Protein AF-A0A200QFP5-F1 (afdb_monomer)

Radius of gyration: 20.1 Å; Cα contacts (8 Å, |Δi|>4): 260; chains: 1; bounding box: 42×37×56 Å

InterPro domains:
  IPR001810 F-box domain [PF00646] (2-41)
  IPR001810 F-box domain [PS50181] (1-43)
  IPR001810 F-box domain [SM00256] (4-44)
  IPR013187 F-box associated beta-propeller, type 3 [PF08268] (54-184)
  IPR017451 F-box associated beta-propeller domain [TIGR01640] (58-158)
  IPR036047 F-box-like domain superfamily [SSF81383] (1-56)
  IPR050796 SCF complex F-box component [PTHR31672] (2-48)

Sequence (210 aa):
MSTLPEDLIREILLRSPVKFLARSKCVSKAWLTLISDRNFVKLHIKQSIGVVTDTCLNVIVSFNIGNEQFREIPLPAARESTRSSLVALKGYLSMVAHVRMHHEIWVMMKYGVKDSWIKLLKFNDPVLGRTLINTLRVITVLKNGEILVEMNSIQFFLYSHKYKTLRRFDIRGIGRSILRSKYVESLVSPKQIENRVVEEEERTEEARGI

Structure (mmCIF, N/CA/C/O backbone):
data_AF-A0A200QFP5-F1
#
_entry.id   AF-A0A200QFP5-F1
#
loop_
_atom_site.group_PDB
_atom_site.id
_atom_site.type_symbol
_atom_site.label_atom_id
_atom_site.label_alt_id
_atom_site.label_comp_id
_atom_site.label_asym_id
_atom_site.label_entity_id
_atom_site.label_seq_id
_atom_si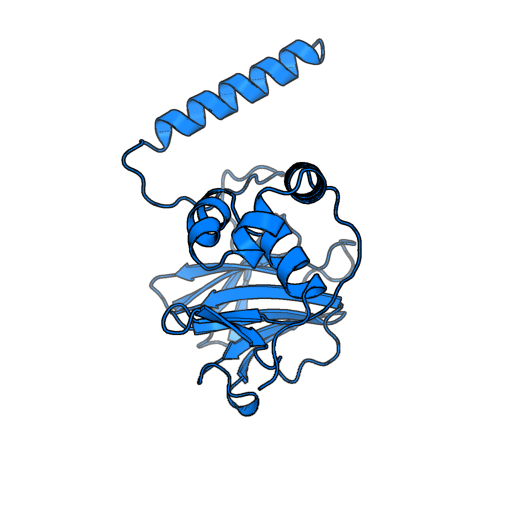te.pdbx_PDB_ins_code
_atom_site.Cartn_x
_atom_site.Cartn_y
_atom_site.Cartn_z
_atom_site.occupancy
_atom_site.B_iso_or_equiv
_atom_site.auth_seq_id
_atom_site.auth_comp_id
_atom_site.auth_asym_id
_atom_site.auth_atom_id
_atom_site.pdbx_PDB_model_num
ATOM 1 N N . MET A 1 1 ? -0.882 1.614 28.134 1.00 40.81 1 MET A N 1
ATOM 2 C CA . MET A 1 1 ? -1.317 1.181 26.789 1.00 40.81 1 MET A CA 1
ATOM 3 C C . MET A 1 1 ? -1.478 2.428 25.941 1.00 40.81 1 MET A C 1
ATOM 5 O O . MET A 1 1 ? -2.148 3.342 26.398 1.00 40.81 1 MET A O 1
ATOM 9 N N . SER A 1 2 ? -0.830 2.521 24.783 1.00 48.78 2 SER A N 1
ATOM 10 C CA . SER A 1 2 ? -0.975 3.671 23.886 1.00 48.78 2 SER A CA 1
ATOM 11 C C . SER A 1 2 ? -2.267 3.534 23.080 1.00 48.78 2 SER A C 1
ATOM 13 O O . SER A 1 2 ? -2.343 2.761 22.128 1.00 48.78 2 SER A O 1
ATOM 15 N N . THR A 1 3 ? -3.311 4.249 23.491 1.00 70.06 3 THR A N 1
ATOM 16 C CA . THR A 1 3 ? -4.524 4.432 22.687 1.00 70.06 3 THR A CA 1
ATOM 17 C C . THR A 1 3 ? -4.221 5.410 21.557 1.00 70.06 3 THR A C 1
ATOM 19 O O . THR A 1 3 ? -3.632 6.462 21.802 1.00 70.06 3 THR A O 1
ATOM 22 N N . LEU A 1 4 ? -4.596 5.061 20.324 1.00 73.75 4 LEU A N 1
ATOM 23 C CA . LEU A 1 4 ? -4.445 5.957 19.177 1.00 73.75 4 LEU A CA 1
ATOM 24 C C . LEU A 1 4 ? -5.203 7.278 19.449 1.00 73.75 4 LEU A C 1
ATOM 26 O O . LEU A 1 4 ? -6.354 7.200 19.887 1.00 73.75 4 LEU A O 1
ATOM 30 N N . PRO A 1 5 ? -4.603 8.460 19.205 1.00 82.06 5 PRO A N 1
ATOM 31 C CA . PRO A 1 5 ? -5.286 9.745 19.347 1.00 82.06 5 PRO A CA 1
ATOM 32 C C . PRO A 1 5 ? -6.610 9.796 18.576 1.00 82.06 5 PRO A C 1
ATOM 34 O O . PRO A 1 5 ? -6.708 9.283 17.458 1.00 82.06 5 PRO A O 1
ATOM 37 N N . GLU A 1 6 ? -7.620 10.442 19.157 1.00 80.94 6 GLU A N 1
ATOM 38 C CA . GLU A 1 6 ? -8.975 10.512 18.593 1.00 80.94 6 GLU A CA 1
ATOM 39 C C . GLU A 1 6 ? -9.004 11.163 17.199 1.00 80.94 6 GLU A C 1
ATOM 41 O O . GLU A 1 6 ? -9.731 10.706 16.315 1.00 80.94 6 GLU A O 1
ATOM 46 N N . ASP A 1 7 ? -8.133 12.145 16.957 1.00 80.69 7 ASP A N 1
ATOM 47 C CA . ASP A 1 7 ? -7.994 12.807 15.656 1.00 80.69 7 ASP A CA 1
ATOM 48 C C . ASP A 1 7 ? -7.562 11.841 14.543 1.00 80.69 7 ASP A C 1
ATOM 50 O O . ASP A 1 7 ? -8.087 11.893 13.429 1.00 80.69 7 ASP A O 1
ATOM 54 N N . LEU A 1 8 ? -6.666 10.895 14.853 1.00 81.00 8 LEU A N 1
ATOM 55 C CA . LEU A 1 8 ? -6.231 9.876 13.894 1.00 81.00 8 LEU A CA 1
ATOM 56 C C . LEU A 1 8 ? -7.335 8.854 13.637 1.00 81.00 8 LEU A C 1
ATOM 58 O O . LEU A 1 8 ? -7.545 8.448 12.495 1.00 81.00 8 LEU A O 1
ATOM 62 N N . ILE A 1 9 ? -8.078 8.460 14.676 1.00 82.94 9 ILE A N 1
ATOM 63 C CA . ILE A 1 9 ? -9.254 7.591 14.524 1.00 82.94 9 ILE A CA 1
ATOM 64 C C . ILE A 1 9 ? -10.262 8.254 13.584 1.00 82.94 9 ILE A C 1
ATOM 66 O O . ILE A 1 9 ? -10.746 7.622 12.643 1.00 82.94 9 ILE A O 1
ATOM 70 N N . ARG A 1 10 ? -10.539 9.544 13.793 1.00 86.31 10 ARG A N 1
ATOM 71 C CA . ARG A 1 10 ? -11.427 10.329 12.938 1.00 86.31 10 ARG A CA 1
ATOM 72 C C . ARG A 1 10 ? -10.940 10.359 11.494 1.00 86.31 10 ARG A C 1
ATOM 74 O O . ARG A 1 10 ? -11.737 10.086 10.601 1.00 86.31 10 ARG A O 1
ATOM 81 N N . GLU A 1 11 ? -9.664 10.643 11.250 1.00 82.12 11 GLU A N 1
ATOM 82 C CA . GLU A 1 11 ? -9.099 10.690 9.897 1.00 82.12 11 GLU A CA 1
ATOM 83 C C . GLU A 1 11 ? -9.177 9.330 9.179 1.00 82.12 11 GLU A C 1
ATOM 85 O O . GLU A 1 11 ? -9.558 9.262 8.007 1.00 82.12 11 GLU A O 1
ATOM 90 N N . ILE A 1 12 ? -8.888 8.230 9.883 1.00 82.56 12 ILE A N 1
ATOM 91 C CA . ILE A 1 12 ? -8.995 6.866 9.341 1.00 82.56 12 ILE A CA 1
ATOM 92 C C . ILE A 1 12 ? -10.436 6.553 8.951 1.00 82.56 12 ILE A C 1
ATOM 94 O O . ILE A 1 12 ? -10.692 6.040 7.858 1.00 82.56 12 ILE A O 1
ATOM 98 N N . LEU A 1 13 ? -11.386 6.852 9.837 1.00 84.19 13 LEU A N 1
ATOM 99 C CA . LEU A 1 13 ? -12.799 6.609 9.579 1.00 84.19 13 LEU A CA 1
ATOM 100 C C . LEU A 1 13 ? -13.292 7.483 8.416 1.00 84.19 13 LEU A C 1
ATOM 102 O O . LEU A 1 13 ? -13.994 6.978 7.543 1.00 84.19 13 LEU A O 1
ATOM 106 N N . LEU A 1 14 ? -12.868 8.746 8.324 1.00 83.19 14 LEU A N 1
ATOM 107 C CA . LEU A 1 14 ? -13.212 9.621 7.197 1.00 83.19 14 LEU A CA 1
ATOM 108 C C . LEU A 1 14 ? -12.740 9.049 5.844 1.00 83.19 14 LEU A C 1
ATOM 110 O O . LEU A 1 14 ? -13.458 9.145 4.852 1.00 83.19 14 LEU A O 1
ATOM 114 N N . ARG A 1 15 ? -11.591 8.362 5.812 1.00 75.25 15 ARG A N 1
ATOM 115 C CA . ARG A 1 15 ? -11.049 7.706 4.604 1.00 75.25 15 ARG A CA 1
ATOM 116 C C . ARG A 1 15 ? -11.590 6.295 4.355 1.00 75.25 15 ARG A C 1
ATOM 118 O O . ARG A 1 15 ? -11.276 5.684 3.331 1.00 75.25 15 ARG A O 1
ATOM 125 N N . SER A 1 16 ? -12.374 5.747 5.280 1.00 80.00 16 SER A N 1
ATOM 126 C CA . SER A 1 16 ? -12.856 4.370 5.199 1.00 80.00 16 SER A CA 1
ATOM 127 C C . SER A 1 16 ? -14.091 4.239 4.293 1.00 80.00 16 SER A C 1
ATOM 129 O O . SER A 1 16 ? -14.935 5.139 4.252 1.00 80.00 16 SER A O 1
ATOM 131 N N . PRO A 1 17 ? -14.270 3.104 3.585 1.00 78.81 17 PRO A N 1
ATOM 132 C CA . PRO A 1 17 ? -15.476 2.856 2.798 1.00 78.81 17 PRO A CA 1
ATOM 133 C C . PRO A 1 17 ? -16.748 2.868 3.656 1.00 78.81 17 PRO A C 1
ATOM 135 O O . PRO A 1 17 ? -16.750 2.357 4.776 1.00 78.81 17 PRO A O 1
ATOM 138 N N . VAL A 1 18 ? -17.871 3.333 3.096 1.00 78.62 18 VAL A N 1
ATOM 139 C CA . VAL A 1 18 ? -19.168 3.416 3.806 1.00 78.62 18 VAL A CA 1
ATOM 140 C C . VAL A 1 18 ? -19.588 2.071 4.413 1.00 78.62 18 VAL A C 1
ATOM 142 O O . VAL A 1 18 ? -20.069 2.022 5.542 1.00 78.62 18 VAL A O 1
ATOM 145 N N . LYS A 1 19 ? -19.349 0.955 3.705 1.00 76.44 19 LYS A N 1
ATOM 146 C CA . LYS A 1 19 ? -19.644 -0.399 4.211 1.00 76.44 19 LYS A CA 1
ATOM 147 C C . LYS A 1 19 ? -18.839 -0.750 5.464 1.00 76.44 19 LYS A C 1
ATOM 149 O O . LYS A 1 19 ? -19.360 -1.429 6.344 1.00 76.44 19 LYS A O 1
ATOM 154 N N . PHE A 1 20 ? -17.581 -0.310 5.530 1.00 81.44 20 PHE A N 1
ATOM 155 C CA . PHE A 1 20 ? -16.752 -0.494 6.717 1.00 81.44 20 PHE A CA 1
ATOM 156 C C . PHE A 1 20 ? -17.319 0.336 7.866 1.00 81.44 20 PHE A C 1
ATOM 158 O O . PHE A 1 20 ? -17.644 -0.228 8.902 1.00 81.44 20 PHE A O 1
ATOM 165 N N . LEU A 1 21 ? -17.580 1.626 7.635 1.00 85.62 21 LEU A N 1
ATOM 166 C CA . LEU A 1 21 ? -18.150 2.528 8.640 1.00 85.62 21 LEU A CA 1
ATOM 167 C C . LEU A 1 21 ? -19.474 2.038 9.224 1.00 85.62 21 LEU A C 1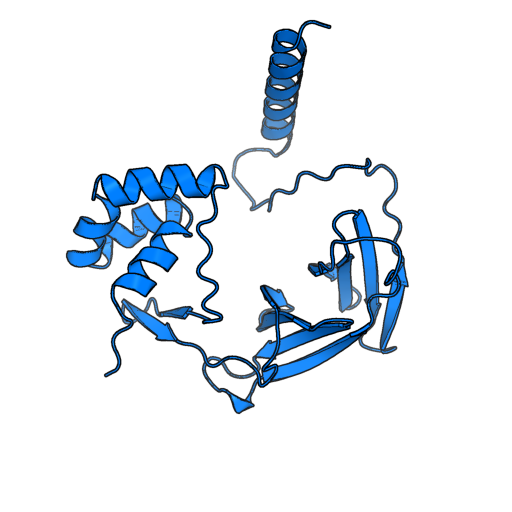
ATOM 169 O O . LEU A 1 21 ? -19.669 2.103 10.434 1.00 85.62 21 LEU A O 1
ATOM 173 N N . ALA A 1 22 ? -20.369 1.512 8.385 1.00 84.88 22 ALA A N 1
ATOM 174 C CA . ALA A 1 22 ? -21.641 0.959 8.835 1.00 84.88 22 ALA A CA 1
ATOM 175 C C . ALA A 1 22 ? -21.449 -0.197 9.830 1.00 84.88 22 ALA A C 1
ATOM 177 O O . ALA A 1 22 ? -22.143 -0.248 10.841 1.00 84.88 22 ALA A O 1
ATOM 178 N N . ARG A 1 23 ? -20.477 -1.083 9.578 1.00 85.00 23 ARG A N 1
ATOM 179 C CA . ARG A 1 23 ? -20.109 -2.164 10.507 1.00 85.00 23 ARG A CA 1
ATOM 180 C C . ARG A 1 23 ? -19.395 -1.615 11.738 1.00 85.00 23 ARG A C 1
ATOM 182 O O . ARG A 1 23 ? -19.667 -2.043 12.846 1.00 85.00 23 ARG A O 1
ATOM 189 N N . SER A 1 24 ? -18.533 -0.621 11.571 1.00 82.88 24 SER A N 1
ATOM 190 C CA . SER A 1 24 ? -17.766 -0.024 12.663 1.00 82.88 24 SER A CA 1
ATOM 191 C C . SER A 1 24 ? -18.620 0.691 13.716 1.00 82.88 24 SER A C 1
ATOM 193 O O . SER A 1 24 ? -18.178 0.857 14.850 1.00 82.88 24 SER A O 1
ATOM 195 N N . LYS A 1 25 ? -19.862 1.070 13.388 1.00 85.81 25 LYS A N 1
ATOM 196 C CA . LYS A 1 25 ? -20.818 1.633 14.355 1.00 85.81 25 LYS A CA 1
ATOM 197 C C . LYS A 1 25 ? -21.116 0.707 15.538 1.00 85.81 25 LYS A C 1
ATOM 199 O O . LYS A 1 25 ? -21.472 1.210 16.596 1.00 85.81 25 LYS A O 1
ATOM 204 N N . CYS A 1 26 ? -20.982 -0.612 15.385 1.00 83.94 26 CYS A N 1
ATOM 205 C CA . CYS A 1 26 ? -21.231 -1.555 16.478 1.00 83.94 26 CYS A CA 1
ATOM 206 C C . CYS A 1 26 ? -19.995 -1.848 17.342 1.00 83.94 26 CYS A C 1
ATOM 208 O O . CYS A 1 26 ? -20.125 -2.569 18.322 1.00 83.94 26 CYS A O 1
ATOM 210 N N . VAL A 1 27 ? -18.821 -1.301 16.997 1.00 82.56 27 VAL A N 1
ATOM 211 C CA . VAL A 1 27 ? -17.553 -1.579 17.698 1.00 82.56 27 VAL A CA 1
ATOM 212 C C . VAL A 1 27 ? -17.497 -0.865 19.051 1.00 82.56 27 VAL A C 1
ATOM 214 O O . VAL A 1 27 ? -17.059 -1.425 20.043 1.00 82.56 27 VAL A O 1
ATOM 217 N N . SER A 1 28 ? -17.957 0.386 19.139 1.00 83.94 28 SER A N 1
ATOM 218 C CA . SER A 1 28 ? -18.052 1.083 20.427 1.00 83.94 28 SER A CA 1
ATOM 219 C C . SER A 1 28 ? -19.054 2.231 20.390 1.00 83.94 28 SER A C 1
ATOM 221 O O . SER A 1 28 ? -19.354 2.786 19.330 1.00 83.94 28 SER A O 1
ATOM 223 N N . LYS A 1 29 ? -19.518 2.658 21.572 1.00 85.88 29 LYS A N 1
ATOM 224 C CA . LYS A 1 29 ? -20.380 3.845 21.706 1.00 85.88 29 LYS A CA 1
ATOM 225 C C . LYS A 1 29 ? -19.707 5.111 21.169 1.00 85.88 29 LYS A C 1
ATOM 227 O O . LYS A 1 29 ? -20.368 5.912 20.521 1.00 85.88 29 LYS A O 1
ATOM 232 N N . ALA A 1 30 ? -18.399 5.268 21.385 1.00 88.19 30 ALA A N 1
ATOM 233 C CA . ALA A 1 30 ? -17.650 6.426 20.898 1.00 88.19 30 ALA A CA 1
ATOM 234 C C . ALA A 1 30 ? -17.646 6.492 19.361 1.00 88.19 30 ALA A C 1
ATOM 236 O O . ALA A 1 30 ? -17.894 7.544 18.777 1.00 88.19 30 ALA A O 1
ATOM 237 N N . TRP A 1 31 ? -17.449 5.350 18.695 1.00 87.75 31 TRP A N 1
ATOM 238 C CA . TRP A 1 31 ? -17.470 5.274 17.234 1.00 87.75 31 TRP A CA 1
ATOM 239 C C . TRP A 1 31 ? -18.872 5.462 16.667 1.00 87.75 31 TRP A C 1
ATOM 241 O O . TRP A 1 31 ? -19.029 6.132 15.650 1.00 87.75 31 TRP A O 1
ATOM 251 N N . LEU A 1 32 ? -19.899 4.915 17.323 1.00 90.12 32 LEU A N 1
ATOM 252 C CA . LEU A 1 32 ? -21.286 5.162 16.940 1.00 90.12 32 LEU A CA 1
ATOM 253 C C . LEU A 1 32 ? -21.596 6.665 16.941 1.00 90.12 32 LEU A C 1
ATOM 255 O O . LEU A 1 32 ? -22.163 7.160 15.963 1.00 90.12 32 LEU A O 1
ATOM 259 N N . THR A 1 33 ? -21.190 7.378 17.996 1.00 92.38 33 THR A N 1
ATOM 260 C CA . THR A 1 33 ? -21.353 8.832 18.117 1.00 92.38 33 THR A CA 1
ATOM 261 C C . THR A 1 33 ? -20.571 9.569 17.032 1.00 92.38 33 THR A C 1
ATOM 263 O O . THR A 1 33 ? -21.158 10.365 16.304 1.00 92.38 33 THR A O 1
ATOM 266 N N . LEU A 1 34 ? -19.280 9.264 16.857 1.00 90.06 34 LEU A N 1
ATOM 267 C CA . LEU A 1 34 ? -18.417 9.923 15.874 1.00 90.06 34 LEU A CA 1
ATOM 268 C C . LEU A 1 34 ? -18.900 9.718 14.431 1.00 90.06 34 LEU A C 1
ATOM 270 O O . LEU A 1 34 ? -18.989 10.675 13.672 1.00 90.06 34 LEU A O 1
ATOM 274 N N . ILE A 1 35 ? -19.242 8.487 14.041 1.00 90.44 35 ILE A N 1
ATOM 275 C CA . ILE A 1 35 ? -19.667 8.163 12.666 1.00 90.44 35 ILE A CA 1
ATOM 276 C C . ILE A 1 35 ? -21.064 8.732 12.370 1.00 90.44 35 ILE A C 1
ATOM 278 O O . ILE A 1 35 ? -21.404 8.982 11.214 1.00 90.44 35 ILE A O 1
ATOM 282 N N . SER A 1 36 ? -21.894 8.915 13.398 1.00 89.12 36 SER A N 1
ATOM 283 C CA . SER A 1 36 ? -23.242 9.477 13.249 1.00 89.12 36 SER A CA 1
ATOM 284 C C . SER A 1 36 ? -23.276 11.006 13.372 1.00 89.12 36 SER A C 1
ATOM 286 O O . SER A 1 36 ? -24.319 11.604 13.112 1.00 89.12 36 SER A O 1
ATOM 288 N N . ASP A 1 37 ? -22.157 11.646 13.727 1.00 92.69 37 ASP A N 1
ATOM 289 C CA . ASP A 1 37 ? -22.035 13.101 13.786 1.00 92.69 37 ASP A CA 1
ATOM 290 C C . ASP A 1 37 ? -22.226 13.747 12.401 1.00 92.69 37 ASP A C 1
ATOM 292 O O . ASP A 1 37 ? -21.699 13.291 11.381 1.00 92.69 37 ASP A O 1
ATOM 296 N N . ARG A 1 38 ? -22.961 14.865 12.354 1.00 88.81 38 ARG A N 1
ATOM 297 C CA . ARG A 1 38 ? -23.263 15.554 11.089 1.00 88.81 38 ARG A CA 1
ATOM 298 C C . ARG A 1 38 ? -22.012 16.113 10.416 1.00 88.81 38 ARG A C 1
ATOM 300 O O . ARG A 1 38 ? -21.942 16.106 9.185 1.00 88.81 38 ARG A O 1
ATOM 307 N N . ASN A 1 39 ? -21.031 16.596 11.183 1.00 87.12 39 ASN A N 1
ATOM 308 C CA . ASN A 1 39 ? -19.793 17.113 10.602 1.00 87.12 39 ASN A CA 1
ATOM 309 C C . ASN A 1 39 ? -18.959 15.974 10.023 1.00 87.12 39 ASN A C 1
ATOM 311 O O . ASN A 1 39 ? -18.416 16.128 8.931 1.00 87.12 39 ASN A O 1
ATOM 315 N N . PHE A 1 40 ? -18.896 14.829 10.706 1.00 88.94 40 PHE A N 1
ATOM 316 C CA . PHE A 1 40 ? -18.259 13.627 10.178 1.00 88.94 40 PHE A CA 1
ATOM 317 C C . PHE A 1 40 ? -18.881 13.198 8.843 1.00 88.94 40 PHE A C 1
ATOM 319 O O . PHE A 1 40 ? -18.160 13.064 7.857 1.00 88.94 40 PHE A O 1
ATOM 326 N N . VAL A 1 41 ? -20.211 13.070 8.766 1.00 85.25 41 VAL A N 1
ATOM 327 C CA . VAL A 1 41 ? -20.913 12.699 7.521 1.00 85.25 41 VAL A CA 1
ATOM 328 C C . VAL A 1 41 ? -20.629 13.703 6.399 1.00 85.25 41 VAL A C 1
ATOM 330 O O . VAL A 1 41 ? -20.307 13.309 5.279 1.00 85.25 41 VAL A O 1
ATOM 333 N N . LYS A 1 42 ? -20.677 15.009 6.693 1.00 80.06 42 LYS A N 1
ATOM 334 C CA . LYS A 1 42 ? -20.372 16.070 5.720 1.00 80.06 42 LYS A CA 1
ATOM 335 C C . LYS A 1 42 ? -18.928 15.999 5.215 1.00 80.06 42 LYS A C 1
ATOM 337 O O . LYS A 1 42 ? -18.691 16.200 4.026 1.00 80.06 42 LYS A O 1
ATOM 342 N N . LEU A 1 43 ? -17.965 15.740 6.099 1.00 81.19 43 LEU A N 1
ATOM 343 C CA . LEU A 1 43 ? -16.553 15.593 5.738 1.00 81.19 43 LEU A CA 1
ATOM 344 C C . LEU A 1 43 ? -16.309 14.320 4.920 1.00 81.19 43 LEU A C 1
ATOM 346 O O . LEU A 1 43 ? -15.592 14.384 3.928 1.00 81.19 43 LEU A O 1
ATOM 350 N N . HIS A 1 44 ? -16.949 13.205 5.278 1.00 82.75 44 HIS A N 1
ATOM 351 C CA . HIS A 1 44 ? -16.855 11.938 4.547 1.00 82.75 44 HIS A CA 1
ATOM 352 C C . HIS A 1 44 ? -17.354 12.081 3.102 1.00 82.75 44 HIS A C 1
ATOM 354 O O . HIS A 1 44 ? -16.662 11.680 2.169 1.00 82.75 44 HIS A O 1
ATOM 360 N N . ILE A 1 45 ? -18.488 12.767 2.902 1.00 75.44 45 ILE A N 1
ATOM 361 C CA . ILE A 1 45 ? -19.018 13.093 1.566 1.00 75.44 45 ILE A CA 1
ATOM 362 C C . ILE A 1 45 ? -18.061 14.012 0.791 1.00 75.44 45 ILE A C 1
ATOM 364 O O . ILE A 1 45 ? -17.807 13.799 -0.388 1.00 75.44 45 ILE A O 1
ATOM 368 N N . LYS A 1 46 ? -17.484 15.038 1.426 1.00 71.88 46 LYS A N 1
ATOM 369 C CA . LYS A 1 46 ? -16.501 15.907 0.751 1.00 71.88 46 LYS A CA 1
ATOM 370 C C . LYS A 1 46 ? -15.240 15.148 0.334 1.00 71.88 46 LYS A C 1
ATOM 372 O O . LYS A 1 46 ? -14.684 15.418 -0.730 1.00 71.88 46 LYS A O 1
ATOM 377 N N . GLN A 1 47 ? -14.797 14.204 1.161 1.00 68.56 47 GLN A N 1
ATOM 378 C CA . GLN A 1 47 ? -13.604 13.410 0.899 1.00 68.56 47 GLN A CA 1
ATOM 379 C C . GLN A 1 47 ? -13.844 12.352 -0.186 1.00 68.56 47 GLN A C 1
ATOM 381 O O . GLN A 1 47 ? -12.938 12.090 -0.975 1.00 68.56 47 GLN A O 1
ATOM 386 N N . SER A 1 48 ? -15.064 11.811 -0.304 1.00 58.47 48 SER A N 1
ATOM 387 C CA . SER A 1 48 ? -15.440 10.942 -1.428 1.00 58.47 48 SER A CA 1
ATOM 388 C C . SER A 1 48 ? -15.517 11.689 -2.767 1.00 58.47 48 SER A C 1
ATOM 390 O O . SER A 1 48 ? -15.300 11.074 -3.807 1.00 58.47 48 SER A O 1
ATOM 392 N N . ILE A 1 49 ? -15.734 13.010 -2.739 1.00 57.81 49 ILE A N 1
ATOM 393 C CA . ILE A 1 49 ? -15.720 13.909 -3.911 1.00 57.81 49 ILE A CA 1
ATOM 394 C C . ILE A 1 49 ? -1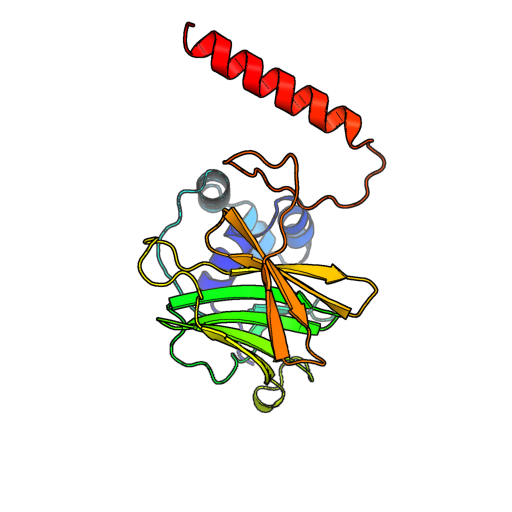4.286 14.387 -4.259 1.00 57.81 49 ILE A C 1
ATOM 396 O O . ILE A 1 49 ? -14.071 15.065 -5.259 1.00 57.81 49 ILE A O 1
ATOM 400 N N . GLY A 1 50 ? -13.266 13.993 -3.484 1.00 53.38 50 GLY A N 1
ATOM 401 C CA . GLY A 1 50 ? -11.854 14.231 -3.817 1.00 53.38 50 GLY A CA 1
ATOM 402 C C . GLY A 1 50 ? -11.262 15.549 -3.305 1.00 53.38 50 GLY A C 1
ATOM 403 O O . GLY A 1 50 ? -10.146 15.897 -3.689 1.00 53.38 50 GLY A O 1
ATOM 404 N N . VAL A 1 51 ? -11.944 16.271 -2.408 1.00 46.94 51 VAL A N 1
ATOM 405 C CA . VAL A 1 51 ? -11.352 17.441 -1.735 1.00 46.94 51 VAL A CA 1
ATOM 406 C C . VAL A 1 51 ? -10.468 16.950 -0.585 1.00 46.94 51 VAL A C 1
ATOM 408 O O . VAL A 1 51 ? -10.941 16.675 0.518 1.00 46.94 51 VAL A O 1
ATOM 411 N N . VAL A 1 52 ? -9.176 16.778 -0.860 1.00 51.00 52 VAL A N 1
ATOM 412 C CA . VAL A 1 52 ? -8.169 16.354 0.123 1.00 51.00 52 VAL A CA 1
ATOM 413 C C . VAL A 1 52 ? -7.698 17.572 0.921 1.00 51.00 52 VAL A C 1
ATOM 415 O O . VAL A 1 52 ? -7.113 18.488 0.352 1.00 51.00 52 VAL A O 1
ATOM 418 N N . THR A 1 53 ? -7.928 17.590 2.236 1.00 42.06 53 THR A N 1
ATOM 419 C CA . THR A 1 53 ? -7.214 18.498 3.147 1.00 42.06 53 THR A CA 1
ATOM 420 C C . THR A 1 53 ? -5.853 17.896 3.478 1.00 42.06 53 THR A C 1
ATOM 422 O O . THR A 1 53 ? -5.761 16.743 3.905 1.00 42.06 53 THR A O 1
ATOM 425 N N . ASP A 1 54 ? -4.808 18.672 3.216 1.00 46.50 54 ASP A N 1
ATOM 426 C CA . ASP A 1 54 ? -3.408 18.267 3.252 1.00 46.50 54 ASP A CA 1
ATOM 427 C C . ASP A 1 54 ? -2.879 18.236 4.696 1.00 46.50 54 ASP A C 1
ATOM 429 O O . ASP A 1 54 ? -2.425 19.236 5.242 1.00 46.50 54 ASP A O 1
ATOM 433 N N . THR A 1 55 ? -2.965 17.073 5.335 1.00 43.84 55 THR A N 1
ATOM 434 C CA . THR A 1 55 ? -2.137 16.724 6.497 1.00 43.84 55 THR A CA 1
ATOM 435 C C . THR A 1 55 ? -1.572 15.330 6.260 1.00 43.84 55 THR A C 1
ATOM 437 O O . THR A 1 55 ? -2.175 14.313 6.597 1.00 43.84 55 THR A O 1
ATOM 440 N N . CYS A 1 56 ? -0.419 15.272 5.593 1.00 52.22 56 CYS A N 1
ATOM 441 C CA . CYS A 1 56 ? 0.292 14.034 5.286 1.00 52.22 56 CYS A CA 1
ATOM 442 C C . CYS A 1 56 ? 1.030 13.492 6.524 1.00 52.22 56 CYS A C 1
ATOM 444 O O . CYS A 1 56 ? 2.253 13.586 6.621 1.00 52.22 56 CYS A O 1
ATOM 446 N N . LEU A 1 57 ? 0.309 12.899 7.479 1.00 56.84 57 LEU A N 1
ATOM 447 C CA . LEU A 1 57 ? 0.942 12.032 8.472 1.00 56.84 57 LEU A CA 1
ATOM 448 C C . LEU A 1 57 ? 1.279 10.690 7.804 1.00 56.84 57 LEU A C 1
ATOM 450 O O . LEU A 1 57 ? 0.392 9.932 7.414 1.00 56.84 57 LEU A O 1
ATOM 454 N N . ASN A 1 58 ? 2.572 10.391 7.658 1.00 74.06 58 ASN A N 1
ATOM 455 C CA . ASN A 1 58 ? 3.045 9.088 7.186 1.00 74.06 58 ASN A CA 1
ATOM 456 C C . ASN A 1 58 ? 2.947 8.069 8.331 1.00 74.06 58 ASN A C 1
ATOM 458 O O . ASN A 1 58 ? 3.952 7.709 8.928 1.00 74.06 58 ASN A O 1
ATOM 462 N N . VAL A 1 59 ? 1.739 7.622 8.662 1.00 80.88 59 VAL A N 1
ATOM 463 C CA . VAL A 1 59 ? 1.502 6.594 9.685 1.00 80.88 59 VAL A CA 1
ATOM 464 C C . VAL A 1 59 ? 0.800 5.405 9.037 1.00 80.88 59 VAL A C 1
ATOM 466 O O . VAL A 1 59 ? -0.133 5.575 8.252 1.00 80.88 59 VAL A O 1
ATOM 469 N N . ILE A 1 60 ? 1.236 4.184 9.360 1.00 85.50 60 ILE A N 1
ATOM 470 C CA . ILE A 1 60 ? 0.476 2.972 9.037 1.00 85.50 60 ILE A CA 1
ATOM 471 C C . ILE A 1 60 ? -0.330 2.611 10.273 1.00 85.50 60 ILE A C 1
ATOM 473 O O . ILE A 1 60 ? 0.234 2.373 11.337 1.00 85.50 60 ILE A O 1
ATOM 477 N N . VAL A 1 61 ? -1.648 2.524 10.133 1.00 87.38 61 VAL A N 1
ATOM 478 C CA . VAL A 1 61 ? -2.525 2.100 11.224 1.00 87.38 61 VAL A CA 1
ATOM 479 C C . VAL A 1 61 ? -3.190 0.783 10.861 1.00 87.38 61 VAL A C 1
ATOM 481 O O . VAL A 1 61 ? -3.671 0.589 9.746 1.00 87.38 61 VAL A O 1
ATOM 484 N N . SER A 1 62 ? -3.206 -0.131 11.823 1.00 87.69 62 SER A N 1
ATOM 485 C CA . SER A 1 62 ? -3.934 -1.392 11.761 1.00 87.69 62 SER A CA 1
ATOM 486 C C . SER A 1 62 ? -5.062 -1.400 12.776 1.00 87.69 62 SER A C 1
ATOM 488 O O . SER A 1 62 ? -4.942 -0.813 13.848 1.00 87.69 62 SER A O 1
ATOM 490 N N . PHE A 1 63 ? -6.152 -2.082 12.441 1.00 83.88 63 PHE A N 1
ATOM 491 C CA . PHE A 1 63 ? -7.248 -2.354 13.359 1.00 83.88 63 PHE A CA 1
ATOM 492 C C . PHE A 1 63 ? -7.261 -3.848 13.669 1.00 83.88 63 PHE A C 1
ATOM 494 O O . PHE A 1 63 ? -7.402 -4.673 12.763 1.00 83.88 63 PHE A O 1
ATOM 501 N N . ASN A 1 64 ? -7.079 -4.203 14.938 1.00 81.44 64 ASN A N 1
ATOM 502 C CA . ASN A 1 64 ? -7.181 -5.581 15.387 1.00 81.44 64 ASN A CA 1
ATOM 503 C C . ASN A 1 64 ? -8.648 -5.895 15.692 1.00 81.44 64 ASN A C 1
ATOM 505 O O . ASN A 1 64 ? -9.241 -5.293 16.578 1.00 81.44 64 ASN A O 1
ATOM 509 N N . ILE A 1 65 ? -9.216 -6.850 14.955 1.00 80.44 65 ILE A N 1
ATOM 510 C CA . ILE A 1 65 ? -10.625 -7.238 15.094 1.00 80.44 65 ILE A CA 1
ATOM 511 C C . ILE A 1 65 ? -10.875 -8.008 16.399 1.00 80.44 65 ILE A C 1
ATOM 513 O O . ILE A 1 65 ? -11.919 -7.834 17.009 1.00 80.44 65 ILE A O 1
ATOM 517 N N . GLY A 1 66 ? -9.932 -8.844 16.846 1.00 81.50 66 GLY A N 1
ATOM 518 C CA . GLY A 1 66 ? -10.130 -9.721 18.005 1.00 81.50 66 GLY A CA 1
ATOM 519 C C . GLY A 1 66 ? -10.168 -8.987 19.344 1.00 81.50 66 GLY A C 1
ATOM 520 O O . GLY A 1 66 ? -10.750 -9.491 20.297 1.00 81.50 66 GLY A O 1
ATOM 521 N N . ASN A 1 67 ? -9.548 -7.809 19.425 1.00 83.69 67 ASN A N 1
ATOM 522 C CA . ASN A 1 67 ? -9.569 -6.982 20.629 1.00 83.69 67 ASN A CA 1
ATOM 523 C C . ASN A 1 67 ? -10.013 -5.533 20.377 1.00 83.69 67 ASN A C 1
ATOM 525 O O . ASN A 1 67 ? -9.858 -4.698 21.263 1.00 83.69 67 ASN A O 1
ATOM 529 N N . GLU A 1 68 ? -10.516 -5.245 19.175 1.00 79.69 68 GLU A N 1
ATOM 530 C CA . GLU A 1 68 ? -11.106 -3.964 18.765 1.00 79.69 68 GLU A CA 1
ATOM 531 C C . GLU A 1 68 ? -10.213 -2.734 18.984 1.00 79.69 68 GLU A C 1
ATOM 533 O O . GLU A 1 68 ? -10.681 -1.625 19.244 1.00 79.69 68 GLU A O 1
ATOM 538 N N . GLN A 1 69 ? -8.898 -2.906 18.857 1.00 81.12 69 GLN A N 1
ATOM 539 C CA . GLN A 1 69 ? -7.936 -1.830 19.079 1.00 81.12 69 GLN A CA 1
ATOM 540 C C . GLN A 1 69 ? -7.213 -1.436 17.801 1.00 81.12 69 GLN A C 1
ATOM 542 O O . GLN A 1 69 ? -6.696 -2.277 17.058 1.00 81.12 69 GLN A O 1
ATOM 547 N N . PHE A 1 70 ? -7.094 -0.126 17.596 1.00 82.38 70 PHE A N 1
ATOM 548 C CA . PHE A 1 70 ? -6.127 0.402 16.651 1.00 82.38 70 PHE A CA 1
ATOM 549 C C . PHE A 1 70 ? -4.716 0.283 17.202 1.00 82.38 70 PHE A C 1
ATOM 551 O O . PHE A 1 70 ? -4.465 0.500 18.388 1.00 82.38 70 PHE A O 1
ATOM 558 N N . ARG A 1 71 ? -3.783 -0.025 16.310 1.00 85.56 71 ARG A N 1
ATOM 559 C CA . ARG A 1 71 ? -2.357 -0.032 16.596 1.00 85.56 71 ARG A CA 1
ATOM 560 C C . ARG A 1 71 ? -1.618 0.598 15.439 1.00 85.56 71 ARG A C 1
ATOM 562 O O . ARG A 1 71 ? -1.856 0.254 14.278 1.00 85.56 71 ARG A O 1
ATOM 569 N N . GLU A 1 72 ? -0.702 1.488 15.775 1.00 88.50 72 GLU A N 1
ATOM 570 C CA . GLU A 1 72 ? 0.289 1.960 14.826 1.00 88.50 72 GLU A CA 1
ATOM 571 C C . GLU A 1 72 ? 1.229 0.809 14.452 1.00 88.50 72 GLU A C 1
ATOM 573 O O . GLU A 1 72 ? 1.696 0.052 15.307 1.00 88.50 72 GLU A O 1
ATOM 578 N N . ILE A 1 73 ? 1.477 0.661 13.155 1.00 89.38 73 ILE A N 1
ATOM 579 C CA . ILE A 1 73 ? 2.489 -0.230 12.612 1.00 89.38 73 ILE A CA 1
ATOM 580 C C . ILE A 1 73 ? 3.722 0.622 12.300 1.00 89.38 73 ILE A C 1
ATOM 582 O O . ILE A 1 73 ? 3.603 1.631 11.600 1.00 89.38 73 ILE A O 1
ATOM 586 N N . PRO A 1 74 ? 4.918 0.207 12.751 1.00 89.44 74 PRO A N 1
ATOM 587 C CA . PRO A 1 74 ? 6.135 0.944 12.459 1.00 89.44 74 PRO A CA 1
ATOM 588 C C . PRO A 1 74 ? 6.379 1.008 10.951 1.00 89.44 74 PRO A C 1
ATOM 590 O O . PRO A 1 74 ? 6.247 0.003 10.250 1.00 89.44 74 PRO A O 1
ATOM 593 N N . LEU A 1 75 ? 6.789 2.173 10.457 1.00 87.50 75 LEU A N 1
ATOM 594 C CA . LEU A 1 75 ? 7.209 2.353 9.068 1.00 87.50 75 LEU A CA 1
ATOM 595 C C . LEU A 1 75 ? 8.544 1.641 8.781 1.00 87.50 75 LEU A C 1
ATOM 597 O O . LEU A 1 75 ? 9.370 1.490 9.692 1.00 87.50 75 LEU A O 1
ATOM 601 N N . PRO A 1 76 ? 8.811 1.258 7.518 1.00 86.81 76 PRO A N 1
ATOM 602 C CA . PRO A 1 76 ? 10.151 0.854 7.106 1.00 86.81 76 PRO A CA 1
ATOM 603 C C . PRO A 1 76 ? 11.132 2.029 7.232 1.00 86.81 76 PRO A C 1
ATOM 605 O O . PRO A 1 76 ? 10.741 3.194 7.264 1.00 86.81 76 PRO A O 1
ATOM 608 N N . ALA A 1 77 ? 12.435 1.744 7.240 1.00 75.94 77 ALA A N 1
ATOM 609 C CA . ALA A 1 77 ? 13.490 2.752 7.402 1.00 75.94 77 ALA A CA 1
ATOM 610 C C . ALA A 1 77 ? 13.603 3.792 6.256 1.00 75.94 77 ALA A C 1
ATOM 612 O O . ALA A 1 77 ? 14.531 4.600 6.259 1.00 75.94 77 ALA A O 1
ATOM 613 N N . ALA A 1 78 ? 12.687 3.800 5.282 1.00 61.47 78 ALA A N 1
ATOM 614 C CA . ALA A 1 78 ? 12.625 4.784 4.204 1.00 61.47 78 ALA A CA 1
ATOM 615 C C . ALA A 1 78 ? 12.171 6.152 4.749 1.00 61.47 78 ALA A C 1
ATOM 617 O O . ALA A 1 78 ? 10.995 6.499 4.708 1.00 61.47 78 ALA A O 1
ATOM 618 N N . ARG A 1 79 ? 13.108 6.927 5.303 1.00 55.19 79 ARG A N 1
ATOM 619 C CA . ARG A 1 79 ? 12.819 8.156 6.064 1.00 55.19 79 ARG A CA 1
ATOM 620 C C . ARG A 1 79 ? 12.447 9.393 5.235 1.00 55.19 79 ARG A C 1
ATOM 622 O O . ARG A 1 79 ? 12.224 10.443 5.817 1.00 55.19 79 ARG A O 1
ATOM 629 N N . GLU A 1 80 ? 12.328 9.297 3.912 1.00 60.62 80 GLU A N 1
ATOM 630 C CA . GLU A 1 80 ? 12.139 10.481 3.054 1.00 60.62 80 GLU A CA 1
ATOM 631 C C . GLU A 1 80 ? 11.157 10.244 1.896 1.00 60.62 80 GLU A C 1
ATOM 633 O O . GLU A 1 80 ? 11.389 10.676 0.765 1.00 60.62 80 GLU A O 1
ATOM 638 N N . SER A 1 81 ? 10.055 9.523 2.135 1.00 61.50 81 SER A N 1
ATOM 639 C CA . SER A 1 81 ? 9.012 9.403 1.111 1.00 61.50 81 SER A CA 1
ATOM 640 C C . SER A 1 81 ? 8.092 10.624 1.114 1.00 61.50 81 SER A C 1
ATOM 642 O O . SER A 1 81 ? 7.483 10.924 2.142 1.00 61.50 81 SER A O 1
ATOM 644 N N . THR A 1 82 ? 7.924 11.279 -0.034 1.00 60.91 82 THR A N 1
ATOM 645 C CA . THR A 1 82 ? 6.964 12.391 -0.183 1.00 60.91 82 THR A CA 1
ATOM 646 C C . THR A 1 82 ? 5.528 11.894 -0.300 1.00 60.91 82 THR A C 1
ATOM 648 O O . THR A 1 82 ? 4.592 12.601 0.059 1.00 60.91 82 THR A O 1
ATOM 651 N N . ARG A 1 83 ? 5.351 10.666 -0.799 1.00 71.25 83 ARG A N 1
ATOM 652 C CA . ARG A 1 83 ? 4.082 9.941 -0.882 1.00 71.25 83 ARG A CA 1
ATOM 653 C C . ARG A 1 83 ? 4.361 8.456 -0.683 1.00 71.25 83 ARG A C 1
ATOM 655 O O . ARG A 1 83 ? 5.427 7.975 -1.073 1.00 71.25 83 ARG A O 1
ATOM 662 N N . SER A 1 84 ? 3.400 7.731 -0.124 1.00 79.06 84 SER A N 1
ATOM 663 C CA . SER A 1 84 ? 3.460 6.274 -0.003 1.00 79.06 84 SER A CA 1
ATOM 664 C C . SER A 1 84 ? 2.077 5.654 -0.184 1.00 79.06 84 SER A C 1
ATOM 666 O O . SER A 1 84 ? 1.062 6.282 0.112 1.00 79.06 84 SER A O 1
ATOM 668 N N . SER A 1 85 ? 2.025 4.417 -0.674 1.00 80.50 85 SER A N 1
ATOM 669 C CA . SER A 1 85 ? 0.789 3.630 -0.738 1.00 80.50 85 SER A CA 1
ATOM 670 C C . SER A 1 85 ? 0.997 2.219 -0.200 1.00 80.50 85 SER A C 1
ATOM 672 O O . SER A 1 85 ? 2.092 1.663 -0.287 1.00 80.50 85 SER A O 1
ATOM 674 N N . LEU A 1 86 ? -0.060 1.643 0.372 1.00 87.06 86 LEU A N 1
ATOM 675 C CA . LEU A 1 86 ? -0.057 0.273 0.880 1.00 87.06 86 LEU A CA 1
ATOM 676 C C . LEU A 1 86 ? -0.719 -0.673 -0.119 1.00 87.06 86 LEU A C 1
ATOM 678 O O . LEU A 1 86 ? -1.763 -0.366 -0.699 1.00 87.06 86 LEU A O 1
ATOM 682 N N . VAL A 1 87 ? -0.124 -1.849 -0.288 1.00 87.06 87 VAL A N 1
ATOM 683 C CA . VAL A 1 87 ? -0.624 -2.911 -1.161 1.00 87.06 87 VAL A CA 1
ATOM 684 C C . VAL A 1 87 ? -0.384 -4.274 -0.518 1.00 87.06 87 VAL A C 1
ATOM 686 O O . VAL A 1 87 ? 0.623 -4.489 0.152 1.00 87.06 87 VAL A O 1
ATOM 689 N N . ALA A 1 88 ? -1.309 -5.209 -0.725 1.00 88.00 88 ALA A N 1
ATOM 690 C CA . ALA A 1 88 ? -1.074 -6.611 -0.411 1.00 88.00 88 ALA A CA 1
ATOM 691 C C . ALA A 1 88 ? -0.313 -7.249 -1.581 1.00 88.00 88 ALA A C 1
ATOM 693 O O . ALA A 1 88 ? -0.867 -7.415 -2.667 1.00 88.00 88 ALA A O 1
ATOM 694 N N . LEU A 1 89 ? 0.957 -7.595 -1.376 1.00 86.44 89 LEU A N 1
ATOM 695 C CA . LEU A 1 89 ? 1.799 -8.226 -2.390 1.00 86.44 89 LEU A CA 1
ATOM 696 C C . LEU A 1 89 ? 2.106 -9.658 -1.958 1.00 86.44 89 LEU A C 1
ATOM 698 O O . LEU A 1 89 ? 2.738 -9.872 -0.926 1.00 86.44 89 LEU A O 1
ATOM 702 N N . LYS A 1 90 ? 1.651 -10.646 -2.738 1.00 84.38 90 LYS A N 1
ATOM 703 C CA . LYS A 1 90 ? 1.811 -12.081 -2.419 1.00 84.38 90 LYS A CA 1
ATOM 704 C C . LYS A 1 90 ? 1.353 -12.445 -0.991 1.00 84.38 90 LYS A C 1
ATOM 706 O O . LYS A 1 90 ? 1.976 -13.269 -0.337 1.00 84.38 90 LYS A O 1
ATOM 711 N N . GLY A 1 91 ? 0.295 -11.798 -0.497 1.00 86.12 91 GLY A N 1
ATOM 712 C CA . GLY A 1 91 ? -0.237 -12.018 0.855 1.00 86.12 91 GLY A CA 1
ATOM 713 C C . GLY A 1 91 ? 0.472 -11.251 1.978 1.00 86.12 91 GLY A C 1
ATOM 714 O O . GLY A 1 91 ? 0.045 -11.336 3.124 1.00 86.12 91 GLY A O 1
ATOM 715 N N . TYR A 1 92 ? 1.507 -10.463 1.680 1.00 90.94 92 TYR A N 1
ATOM 716 C CA . TYR A 1 92 ? 2.204 -9.642 2.669 1.00 90.94 92 TYR A CA 1
ATOM 717 C C . TYR A 1 92 ? 1.817 -8.166 2.563 1.00 90.94 92 TYR A C 1
ATOM 719 O O . TYR A 1 92 ? 1.691 -7.620 1.460 1.00 90.94 92 TYR A O 1
ATOM 727 N N . LEU A 1 93 ? 1.693 -7.496 3.715 1.00 92.25 93 LEU A N 1
ATOM 728 C CA . LEU A 1 93 ? 1.607 -6.039 3.771 1.00 92.25 93 LEU A CA 1
ATOM 729 C C . LEU A 1 93 ? 2.874 -5.439 3.159 1.00 92.25 93 LEU A C 1
ATOM 731 O O . LEU A 1 93 ? 3.989 -5.716 3.603 1.00 92.25 93 LEU A O 1
ATOM 735 N N . SER A 1 94 ? 2.688 -4.624 2.129 1.00 91.62 94 SER A N 1
ATOM 736 C CA . SER A 1 94 ? 3.774 -3.989 1.397 1.00 91.62 94 SER A CA 1
ATOM 737 C C . SER A 1 94 ? 3.533 -2.497 1.253 1.00 91.62 94 SER A C 1
ATOM 739 O O . SER A 1 94 ? 2.392 -2.046 1.147 1.00 91.62 94 SER A O 1
ATOM 741 N N . MET A 1 95 ? 4.619 -1.735 1.227 1.00 89.81 95 MET A N 1
ATOM 742 C CA . MET A 1 95 ? 4.606 -0.289 1.063 1.00 89.81 95 MET A CA 1
ATOM 743 C C . MET A 1 95 ? 5.349 0.093 -0.210 1.00 89.81 95 MET A C 1
ATOM 745 O O . MET A 1 95 ? 6.497 -0.300 -0.411 1.00 89.81 95 MET A O 1
ATOM 749 N N . VAL A 1 96 ? 4.690 0.875 -1.056 1.00 87.00 96 VAL A N 1
ATOM 750 C CA . VAL A 1 96 ? 5.296 1.561 -2.195 1.00 87.00 96 VAL A CA 1
ATOM 751 C C . VAL A 1 96 ? 5.656 2.965 -1.737 1.00 87.00 96 VAL A C 1
ATOM 753 O O . VAL A 1 96 ? 4.759 3.749 -1.438 1.00 87.00 96 VAL A O 1
ATOM 756 N N . ALA A 1 97 ? 6.947 3.270 -1.677 1.00 84.00 97 ALA A N 1
ATOM 757 C CA . ALA A 1 97 ? 7.469 4.567 -1.269 1.00 84.00 97 ALA A CA 1
ATOM 758 C C . ALA A 1 97 ? 7.979 5.360 -2.480 1.00 84.00 97 ALA A C 1
ATOM 760 O O . ALA A 1 97 ? 8.714 4.830 -3.321 1.00 84.00 97 ALA A O 1
ATOM 761 N N . HIS A 1 98 ? 7.620 6.643 -2.541 1.00 78.62 98 HIS A N 1
ATOM 762 C CA . HIS A 1 98 ? 8.101 7.600 -3.540 1.00 78.62 98 HIS A CA 1
ATOM 763 C C . HIS A 1 98 ? 9.231 8.440 -2.946 1.00 78.62 98 HIS A C 1
ATOM 765 O O . HIS A 1 98 ? 8.973 9.285 -2.091 1.00 78.62 98 HIS A O 1
ATOM 771 N N . VAL A 1 99 ? 10.474 8.217 -3.384 1.00 74.94 99 VAL A N 1
ATOM 772 C CA . VAL A 1 99 ? 11.664 8.873 -2.821 1.00 74.94 99 VAL A CA 1
ATOM 773 C C . VAL A 1 99 ? 12.376 9.660 -3.916 1.00 74.94 99 VAL A C 1
ATOM 775 O O . VAL A 1 99 ? 13.188 9.108 -4.650 1.00 74.94 99 VAL A O 1
ATOM 778 N N . ARG A 1 100 ? 12.076 10.961 -4.024 1.00 73.31 100 ARG A N 1
ATOM 779 C CA . ARG A 1 100 ? 12.627 11.903 -5.024 1.00 73.31 100 ARG A CA 1
ATOM 780 C C . ARG A 1 100 ? 12.652 11.350 -6.460 1.00 73.31 100 ARG A C 1
ATOM 782 O O . ARG A 1 100 ? 11.703 11.570 -7.201 1.00 73.31 100 ARG A O 1
ATOM 789 N N . MET A 1 101 ? 13.733 10.658 -6.825 1.00 72.56 101 MET A N 1
ATOM 790 C CA . MET A 1 101 ? 14.059 10.175 -8.172 1.00 72.56 101 MET A CA 1
ATOM 791 C C . MET A 1 101 ? 13.914 8.652 -8.340 1.00 72.56 101 MET A C 1
ATOM 793 O O . MET A 1 101 ? 14.209 8.100 -9.401 1.00 72.56 101 MET A O 1
ATOM 797 N N . HIS A 1 102 ? 13.492 7.938 -7.299 1.00 78.38 102 HIS A N 1
ATOM 798 C CA . HIS A 1 102 ? 13.340 6.491 -7.346 1.00 78.38 102 HIS A CA 1
ATOM 799 C C . HIS A 1 102 ? 12.124 6.019 -6.556 1.00 78.38 102 HIS A C 1
ATOM 801 O O . HIS A 1 102 ? 11.575 6.711 -5.695 1.00 78.38 102 HIS A O 1
ATOM 807 N N . HIS A 1 103 ? 11.711 4.797 -6.860 1.00 82.44 103 HIS A N 1
ATOM 808 C CA . HIS A 1 103 ? 10.669 4.094 -6.136 1.00 82.44 103 HIS A CA 1
ATOM 809 C C . HIS A 1 103 ? 11.273 2.958 -5.333 1.00 82.44 103 HIS A C 1
ATOM 811 O O . HIS A 1 103 ? 12.200 2.277 -5.784 1.00 82.44 103 HIS A O 1
ATOM 817 N N . GLU A 1 104 ? 10.708 2.725 -4.155 1.00 86.81 104 GLU A N 1
ATOM 818 C CA . GLU A 1 104 ? 11.040 1.570 -3.335 1.00 86.81 104 GLU A CA 1
ATOM 819 C C . GLU A 1 104 ? 9.781 0.771 -3.019 1.00 86.81 104 GLU A C 1
ATOM 821 O O . GLU A 1 104 ? 8.740 1.341 -2.696 1.00 86.81 104 GLU A O 1
ATOM 826 N N . ILE A 1 105 ? 9.879 -0.555 -3.089 1.00 88.25 105 ILE A N 1
ATOM 827 C CA . ILE A 1 105 ? 8.827 -1.452 -2.604 1.00 88.25 105 ILE A CA 1
ATOM 828 C C . ILE A 1 105 ? 9.387 -2.218 -1.416 1.00 88.25 105 ILE A C 1
ATOM 830 O O . ILE A 1 105 ? 10.392 -2.923 -1.533 1.00 88.25 105 ILE A O 1
ATOM 834 N N . TRP A 1 106 ? 8.716 -2.077 -0.282 1.00 91.31 106 TRP A N 1
ATOM 835 C CA . TRP A 1 106 ? 9.039 -2.713 0.986 1.00 91.31 106 TRP A CA 1
ATOM 836 C C . TRP A 1 106 ? 7.978 -3.750 1.330 1.00 91.31 106 TRP A C 1
ATOM 838 O O . TRP A 1 106 ? 6.800 -3.523 1.076 1.00 91.31 106 TRP A O 1
ATOM 848 N N . VAL A 1 107 ? 8.384 -4.867 1.925 1.00 92.56 107 VAL A N 1
ATOM 849 C CA . VAL A 1 107 ? 7.495 -5.955 2.353 1.00 92.56 107 VAL A CA 1
ATOM 850 C C . VAL A 1 107 ? 7.731 -6.225 3.834 1.00 92.56 107 VAL A C 1
ATOM 852 O O . VAL A 1 107 ? 8.878 -6.371 4.253 1.00 92.56 107 VAL A O 1
ATOM 855 N N . MET A 1 108 ? 6.665 -6.282 4.631 1.00 94.00 108 MET A N 1
ATOM 856 C CA . MET A 1 108 ? 6.740 -6.598 6.056 1.00 94.00 108 MET A CA 1
ATOM 857 C C . MET A 1 108 ? 6.619 -8.109 6.263 1.00 94.00 108 MET A C 1
ATOM 859 O O . MET A 1 108 ? 5.549 -8.685 6.064 1.00 94.00 108 MET A O 1
ATOM 863 N N . MET A 1 109 ? 7.708 -8.749 6.693 1.00 93.56 109 MET A N 1
ATOM 864 C CA . MET A 1 109 ? 7.738 -10.204 6.885 1.00 93.56 109 MET A CA 1
ATOM 865 C C . MET A 1 109 ? 7.092 -10.653 8.198 1.00 93.56 109 MET A C 1
ATOM 867 O O . MET A 1 109 ? 6.523 -11.740 8.256 1.00 93.56 109 MET A O 1
ATOM 871 N N . LYS A 1 110 ? 7.171 -9.835 9.256 1.00 93.00 110 LYS A N 1
ATOM 872 C CA . LYS A 1 110 ? 6.539 -10.094 10.557 1.00 93.00 110 LYS A CA 1
ATOM 873 C C . LYS A 1 110 ? 5.697 -8.887 10.956 1.00 93.00 110 LYS A C 1
ATOM 875 O O . LYS A 1 110 ? 6.219 -7.800 11.194 1.00 93.00 110 LYS A O 1
ATOM 880 N N . TYR A 1 111 ? 4.383 -9.063 11.024 1.00 90.81 111 TYR A N 1
ATOM 881 C CA . TYR A 1 111 ? 3.478 -7.931 11.209 1.00 90.81 111 TYR A CA 1
ATOM 882 C C . TYR A 1 111 ? 3.704 -7.222 12.548 1.00 90.81 111 TYR A C 1
ATOM 884 O O . TYR A 1 111 ? 3.812 -7.861 13.592 1.00 90.81 111 TYR A O 1
ATOM 892 N N . GLY A 1 112 ? 3.810 -5.892 12.498 1.00 87.94 112 GLY A N 1
ATOM 893 C CA . GLY A 1 112 ? 4.089 -5.048 13.663 1.00 87.94 112 GLY A CA 1
ATOM 894 C C . GLY A 1 112 ? 5.560 -4.995 14.096 1.00 87.94 112 GLY A C 1
ATOM 895 O O . GLY A 1 112 ? 5.892 -4.207 14.975 1.00 87.94 112 GLY A O 1
ATOM 896 N N . VAL A 1 113 ? 6.461 -5.769 13.478 1.00 91.06 113 VAL A N 1
ATOM 897 C CA . VAL A 1 113 ? 7.895 -5.766 13.813 1.00 91.06 113 VAL A CA 1
ATOM 898 C C . VAL A 1 113 ? 8.650 -4.859 12.845 1.00 91.06 113 VAL A C 1
ATOM 900 O O . VAL A 1 113 ? 8.782 -5.182 11.663 1.00 91.06 113 VAL A O 1
ATOM 903 N N . LYS A 1 114 ? 9.179 -3.741 13.353 1.00 89.19 114 LYS A N 1
ATOM 904 C CA . LYS A 1 114 ? 9.894 -2.718 12.567 1.00 89.19 114 LYS A CA 1
ATOM 905 C C . LYS A 1 114 ? 11.039 -3.295 11.734 1.00 89.19 114 LYS A C 1
ATOM 907 O O . LYS A 1 114 ? 11.129 -3.025 10.542 1.00 89.19 114 LYS A O 1
ATOM 912 N N . ASP A 1 115 ? 11.862 -4.142 12.333 1.00 90.62 115 ASP A N 1
ATOM 913 C CA . ASP A 1 115 ? 13.060 -4.671 11.669 1.00 90.62 115 ASP A CA 1
ATOM 914 C C . ASP A 1 115 ? 12.748 -5.816 10.691 1.00 90.62 115 ASP A C 1
ATOM 916 O O . ASP A 1 115 ? 13.642 -6.374 10.064 1.00 90.62 115 ASP A O 1
ATOM 920 N N . SER A 1 116 ? 11.468 -6.172 10.530 1.00 93.62 116 SER A N 1
ATOM 921 C CA . SER A 1 116 ? 11.026 -7.184 9.566 1.00 93.62 116 SER A CA 1
ATOM 922 C C . SER A 1 116 ? 10.690 -6.622 8.185 1.00 93.62 116 SER A C 1
ATOM 924 O O . SER A 1 116 ? 10.359 -7.389 7.275 1.00 93.62 116 SER A O 1
ATOM 926 N N . TRP A 1 117 ? 10.730 -5.298 8.025 1.00 93.81 117 TRP A N 1
ATOM 927 C CA . TRP A 1 117 ? 10.595 -4.666 6.723 1.00 93.81 117 TRP A CA 1
ATOM 928 C C . TRP A 1 117 ? 11.815 -4.977 5.861 1.00 93.81 117 TRP A C 1
ATOM 930 O O . TRP A 1 117 ? 12.934 -4.577 6.174 1.00 93.81 117 TRP A O 1
ATOM 940 N N . ILE A 1 118 ? 11.586 -5.629 4.727 1.00 91.81 118 ILE A N 1
ATOM 941 C CA . ILE A 1 118 ? 12.616 -5.927 3.736 1.00 91.81 118 ILE A CA 1
ATOM 942 C C . ILE A 1 118 ? 12.351 -5.087 2.493 1.00 91.81 118 ILE A C 1
ATOM 944 O O . ILE A 1 118 ? 11.242 -5.079 1.953 1.00 91.81 118 ILE A O 1
ATOM 948 N N . LYS A 1 119 ? 13.382 -4.388 2.011 1.00 90.12 119 LYS A N 1
ATOM 949 C CA . LYS A 1 119 ? 13.330 -3.710 0.715 1.00 90.12 119 LYS A CA 1
ATOM 950 C C . LYS A 1 119 ? 13.354 -4.767 -0.381 1.00 90.12 119 LYS A C 1
ATOM 952 O O . LYS A 1 119 ? 14.391 -5.364 -0.656 1.00 90.12 119 LYS A O 1
ATOM 957 N N . LEU A 1 120 ? 12.206 -5.001 -1.005 1.00 85.88 120 LEU A N 1
ATOM 958 C CA . LEU A 1 120 ? 12.092 -5.942 -2.110 1.00 85.88 120 LEU A CA 1
ATOM 959 C C . LEU A 1 120 ? 12.696 -5.343 -3.380 1.00 85.88 120 LEU A C 1
ATOM 961 O O . LEU A 1 120 ? 13.376 -6.058 -4.118 1.00 85.88 120 LEU A O 1
ATOM 965 N N . LEU A 1 121 ? 12.416 -4.055 -3.625 1.00 83.88 121 LEU A N 1
ATOM 966 C CA . LEU A 1 121 ? 12.704 -3.362 -4.881 1.00 83.88 121 LEU A CA 1
ATOM 967 C C . LEU A 1 121 ? 13.192 -1.942 -4.669 1.00 83.88 121 LEU A C 1
ATOM 969 O O . LEU A 1 121 ? 12.682 -1.222 -3.814 1.00 83.88 121 LEU A O 1
ATOM 973 N N . LYS A 1 122 ? 14.126 -1.546 -5.532 1.00 86.19 122 LYS A N 1
ATOM 974 C CA . LYS A 1 122 ? 14.518 -0.165 -5.784 1.00 86.19 122 LYS A CA 1
ATOM 975 C C . LYS A 1 122 ? 14.724 -0.008 -7.283 1.00 86.19 122 LYS A C 1
ATOM 977 O O . LYS A 1 122 ? 15.447 -0.805 -7.877 1.00 86.19 122 LYS A O 1
ATOM 982 N N . PHE A 1 123 ? 14.115 0.999 -7.883 1.00 78.00 123 PHE A N 1
ATOM 983 C CA . PHE A 1 123 ? 14.383 1.361 -9.270 1.00 78.00 123 PHE A CA 1
ATOM 984 C C . PHE A 1 123 ? 14.181 2.856 -9.458 1.00 78.00 123 PHE A C 1
ATOM 986 O O . PHE A 1 123 ? 13.332 3.470 -8.812 1.00 78.00 123 PHE A O 1
ATOM 993 N N . ASN A 1 124 ? 14.994 3.428 -10.335 1.00 77.31 124 ASN A N 1
ATOM 994 C CA . ASN A 1 124 ? 14.860 4.820 -10.734 1.00 77.31 124 ASN A CA 1
ATOM 995 C C . ASN A 1 124 ? 13.685 4.936 -11.704 1.00 77.31 124 ASN A C 1
ATOM 997 O O . ASN A 1 124 ? 13.417 3.988 -12.446 1.00 77.31 124 ASN A O 1
ATOM 1001 N N . ASP A 1 125 ? 12.993 6.073 -11.704 1.00 73.88 125 ASP A N 1
ATOM 1002 C CA . ASP A 1 125 ? 11.977 6.324 -12.725 1.00 73.88 125 ASP A CA 1
ATOM 1003 C C . ASP A 1 125 ? 12.680 6.428 -14.098 1.00 73.88 125 ASP A C 1
ATOM 1005 O O . ASP A 1 125 ? 13.494 7.334 -14.299 1.00 73.88 125 ASP A O 1
ATOM 1009 N N . PRO A 1 126 ? 12.420 5.503 -15.044 1.00 67.44 126 PRO A N 1
ATOM 1010 C CA . PRO A 1 126 ? 13.077 5.511 -16.348 1.00 67.44 126 PRO A CA 1
ATOM 1011 C C . PRO A 1 126 ? 12.634 6.687 -17.236 1.00 67.44 126 PRO A C 1
ATOM 1013 O O . PRO A 1 126 ? 13.202 6.889 -18.307 1.00 67.44 126 PRO A O 1
ATOM 1016 N N . VAL A 1 127 ? 11.616 7.449 -16.824 1.00 64.25 127 VAL A N 1
ATOM 1017 C CA . VAL A 1 127 ? 10.983 8.544 -17.577 1.00 64.25 127 VAL A CA 1
ATOM 1018 C C . VAL A 1 127 ? 11.342 9.924 -17.003 1.00 64.25 127 VAL A C 1
ATOM 1020 O O . VAL A 1 127 ? 10.878 10.948 -17.515 1.00 64.25 127 VAL A O 1
ATOM 1023 N N . LEU A 1 128 ? 12.184 9.974 -15.964 1.00 58.47 128 LEU A N 1
ATOM 1024 C CA . LEU A 1 128 ? 12.635 11.215 -15.334 1.00 58.47 128 LEU A CA 1
ATOM 1025 C C . LEU A 1 128 ? 13.106 12.242 -16.377 1.00 58.47 128 LEU A C 1
ATOM 1027 O O . LEU A 1 128 ? 14.024 11.989 -17.154 1.00 58.47 128 LEU A O 1
ATOM 1031 N N . GLY A 1 129 ? 12.421 13.392 -16.400 1.00 53.31 129 GLY A N 1
ATOM 1032 C CA . GLY A 1 129 ? 12.630 14.491 -17.351 1.00 53.31 129 GLY A CA 1
ATOM 1033 C C . GLY A 1 129 ? 11.458 14.776 -18.302 1.00 53.31 129 GLY A C 1
ATOM 1034 O O . GLY A 1 129 ? 11.454 15.828 -18.932 1.00 53.31 129 GLY A O 1
ATOM 1035 N N . ARG A 1 130 ? 10.449 13.892 -18.408 1.00 52.06 130 ARG A N 1
ATOM 1036 C CA . ARG A 1 130 ? 9.308 14.076 -19.339 1.00 52.06 130 ARG A CA 1
ATOM 1037 C C . ARG A 1 130 ? 7.958 14.386 -18.681 1.00 52.06 130 ARG A C 1
ATOM 1039 O O . ARG A 1 130 ? 7.055 14.842 -19.374 1.00 52.06 130 ARG A O 1
ATOM 1046 N N . THR A 1 131 ? 7.796 14.156 -17.377 1.00 52.81 131 THR A N 1
ATOM 1047 C CA . THR A 1 131 ? 6.517 14.344 -16.661 1.00 52.81 131 THR A CA 1
ATOM 1048 C C . THR A 1 131 ? 6.715 14.917 -15.255 1.00 52.81 131 THR A C 1
ATOM 1050 O O . THR A 1 131 ? 7.654 14.543 -14.561 1.00 52.81 131 THR A O 1
ATOM 1053 N N . LEU A 1 132 ? 5.794 15.788 -14.812 1.00 54.94 132 LEU A N 1
ATOM 1054 C CA . LEU A 1 132 ? 5.764 16.380 -13.457 1.00 54.94 132 LEU A CA 1
ATOM 1055 C C . LEU A 1 132 ? 5.229 15.421 -12.374 1.00 54.94 132 LEU A C 1
ATOM 1057 O O . LEU A 1 132 ? 5.287 15.720 -11.183 1.00 54.94 132 LEU A O 1
ATOM 1061 N N . ILE A 1 133 ? 4.670 14.279 -12.780 1.00 59.19 133 ILE A N 1
ATOM 1062 C CA . ILE A 1 133 ? 4.047 13.292 -11.896 1.00 59.19 133 ILE A CA 1
ATOM 1063 C C . ILE A 1 133 ? 5.017 12.121 -11.755 1.00 59.19 133 ILE A C 1
ATOM 1065 O O . ILE A 1 133 ? 5.349 11.515 -12.766 1.00 59.19 133 ILE A O 1
ATOM 1069 N N . ASN A 1 134 ? 5.429 11.814 -10.520 1.00 68.25 134 ASN A N 1
ATOM 1070 C CA . ASN A 1 134 ? 6.270 10.664 -10.173 1.00 68.25 134 ASN A CA 1
ATOM 1071 C C . ASN A 1 134 ? 5.457 9.674 -9.317 1.00 68.25 134 ASN A C 1
ATOM 1073 O O . ASN A 1 134 ? 5.493 9.708 -8.082 1.00 68.25 134 ASN A O 1
ATOM 1077 N N . THR A 1 135 ? 4.640 8.843 -9.965 1.00 74.88 135 THR A N 1
ATOM 1078 C CA . THR A 1 135 ? 3.741 7.896 -9.280 1.00 74.88 135 THR A CA 1
ATOM 1079 C C . THR A 1 135 ? 3.995 6.471 -9.738 1.00 74.88 135 THR A C 1
ATOM 1081 O O . THR A 1 135 ? 4.294 6.219 -10.897 1.00 74.88 135 THR A O 1
ATOM 1084 N N . LEU A 1 136 ? 3.837 5.534 -8.811 1.00 80.75 136 LEU A N 1
ATOM 1085 C CA . LEU A 1 136 ? 3.958 4.096 -9.006 1.00 80.75 136 LEU A CA 1
ATOM 1086 C C . LEU A 1 136 ? 2.787 3.446 -8.291 1.00 80.75 136 LEU A C 1
ATOM 1088 O O . LEU A 1 136 ? 2.561 3.687 -7.104 1.00 80.75 136 LEU A O 1
ATOM 1092 N N . ARG A 1 137 ? 2.094 2.562 -8.992 1.00 83.12 137 ARG A N 1
ATOM 1093 C CA . ARG A 1 137 ? 1.091 1.688 -8.409 1.00 83.12 137 ARG A CA 1
ATOM 1094 C C . ARG A 1 137 ? 1.407 0.247 -8.756 1.00 83.12 137 ARG A C 1
ATOM 1096 O O . ARG A 1 137 ? 1.513 -0.110 -9.923 1.00 83.12 137 ARG A O 1
ATOM 1103 N N . VAL A 1 138 ? 1.498 -0.599 -7.740 1.00 87.31 138 VAL A N 1
ATOM 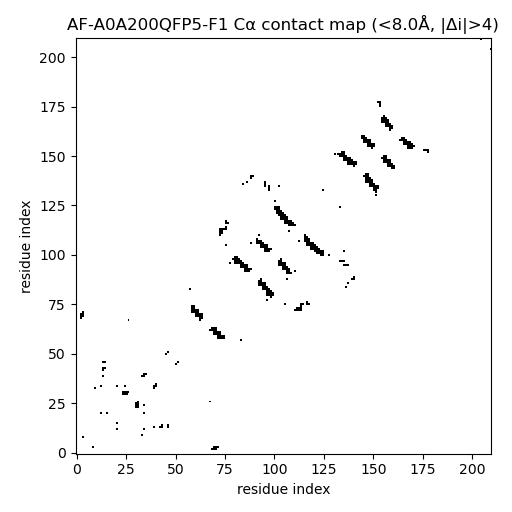1104 C CA . VAL A 1 138 ? 1.494 -2.049 -7.942 1.00 87.31 138 VAL A CA 1
ATOM 1105 C C . VAL A 1 138 ? 0.068 -2.470 -8.289 1.00 87.31 138 VAL A C 1
ATOM 1107 O O . VAL A 1 138 ? -0.852 -2.208 -7.515 1.00 87.31 138 VAL A O 1
ATOM 1110 N N . ILE A 1 139 ? -0.119 -3.103 -9.448 1.00 85.38 139 ILE A N 1
ATOM 1111 C CA . ILE A 1 139 ? -1.429 -3.590 -9.894 1.00 85.38 139 ILE A CA 1
ATOM 1112 C C . ILE A 1 139 ? -1.655 -5.005 -9.385 1.00 85.38 139 ILE A C 1
ATOM 1114 O O . ILE A 1 139 ? -2.646 -5.270 -8.712 1.00 85.38 139 ILE A O 1
ATOM 1118 N N . THR A 1 140 ? -0.753 -5.921 -9.738 1.00 85.38 140 THR A N 1
ATOM 1119 C CA . THR A 1 140 ? -0.908 -7.344 -9.435 1.00 85.38 140 THR A CA 1
ATOM 1120 C C . THR A 1 140 ? 0.408 -8.105 -9.584 1.00 85.38 140 THR A C 1
ATOM 1122 O O . THR A 1 140 ? 1.403 -7.581 -10.092 1.00 85.38 140 THR A O 1
ATOM 1125 N N . VAL A 1 141 ? 0.394 -9.364 -9.154 1.00 88.38 141 VAL A N 1
ATOM 1126 C CA . VAL A 1 141 ? 1.443 -10.353 -9.399 1.00 88.38 141 VAL A CA 1
ATOM 1127 C C . VAL A 1 141 ? 0.908 -11.366 -10.401 1.00 88.38 141 VAL A C 1
ATOM 1129 O O . VAL A 1 141 ? -0.134 -11.978 -10.178 1.00 88.38 141 VAL A O 1
ATOM 1132 N N . LEU A 1 142 ? 1.618 -11.540 -11.509 1.00 90.00 142 LEU A N 1
ATOM 1133 C CA . LEU A 1 142 ? 1.268 -12.509 -12.538 1.00 90.00 142 LEU A CA 1
ATOM 1134 C C . LEU A 1 142 ? 1.582 -13.942 -12.083 1.00 90.00 142 LEU A C 1
ATOM 1136 O O . LEU A 1 142 ? 2.381 -14.164 -11.173 1.00 90.00 142 LEU A O 1
ATOM 1140 N N . LYS A 1 143 ? 1.003 -14.937 -12.767 1.00 88.75 143 LYS A N 1
ATOM 1141 C CA . LYS A 1 143 ? 1.228 -16.368 -12.473 1.00 88.75 143 LYS A CA 1
ATOM 1142 C C . LYS A 1 143 ? 2.707 -16.776 -12.531 1.00 88.75 143 LYS A C 1
ATOM 1144 O O . LYS A 1 143 ? 3.126 -17.655 -11.790 1.00 88.75 143 LYS A O 1
ATOM 1149 N N . ASN A 1 144 ? 3.502 -16.118 -13.375 1.00 89.81 144 ASN A N 1
ATOM 1150 C CA . ASN A 1 144 ? 4.949 -16.340 -13.486 1.00 89.81 144 ASN A CA 1
ATOM 1151 C C . ASN A 1 144 ? 5.770 -15.636 -12.380 1.00 89.81 144 ASN A C 1
ATOM 1153 O O . ASN A 1 144 ? 6.995 -15.735 -12.360 1.00 89.81 144 ASN A O 1
ATOM 1157 N N . GLY A 1 145 ? 5.114 -14.907 -11.473 1.00 88.81 145 GLY A N 1
ATOM 1158 C CA . GLY A 1 145 ? 5.738 -14.179 -10.375 1.00 88.81 145 GLY A CA 1
ATOM 1159 C C . GLY A 1 145 ? 6.261 -12.783 -10.723 1.00 88.81 145 GLY A C 1
ATOM 1160 O O . GLY A 1 145 ? 6.766 -12.118 -9.811 1.00 88.81 145 GLY A O 1
ATOM 1161 N N . GLU A 1 146 ? 6.144 -12.327 -11.977 1.00 92.06 146 GLU A N 1
ATOM 1162 C CA . GLU A 1 146 ? 6.413 -10.934 -12.355 1.00 92.06 146 GLU A CA 1
ATOM 1163 C C . GLU A 1 146 ? 5.373 -10.000 -11.719 1.00 92.06 146 GLU A C 1
ATOM 1165 O O . GLU A 1 146 ? 4.208 -10.359 -11.535 1.00 92.06 146 GLU A O 1
ATOM 1170 N N . ILE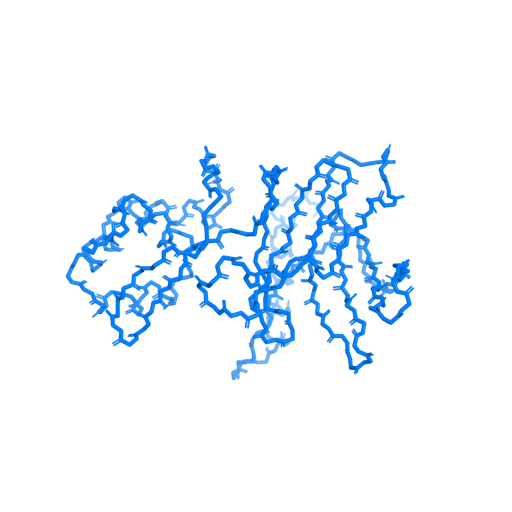 A 1 147 ? 5.795 -8.788 -11.373 1.00 90.75 147 ILE A N 1
ATOM 1171 C CA . ILE A 1 147 ? 4.925 -7.773 -10.774 1.00 90.75 147 ILE A CA 1
ATOM 1172 C C . ILE A 1 147 ? 4.559 -6.772 -11.861 1.00 90.75 147 ILE A C 1
ATOM 1174 O O . ILE A 1 147 ? 5.444 -6.151 -12.449 1.00 90.75 147 ILE A O 1
ATOM 1178 N N . LEU A 1 148 ? 3.262 -6.604 -12.109 1.00 91.00 148 LEU A N 1
ATOM 1179 C CA . LEU A 1 148 ? 2.753 -5.563 -12.990 1.00 91.00 148 LEU A CA 1
ATOM 1180 C C . LEU A 1 148 ? 2.613 -4.272 -12.193 1.00 91.00 148 LEU A C 1
ATOM 1182 O O . LEU A 1 148 ? 1.853 -4.200 -11.220 1.00 91.00 148 LEU A O 1
ATOM 1186 N N . VAL A 1 149 ? 3.347 -3.255 -12.619 1.00 88.06 149 VAL A N 1
ATOM 1187 C CA . VAL A 1 149 ? 3.299 -1.916 -12.047 1.00 88.06 149 VAL A CA 1
ATOM 1188 C C . VAL A 1 149 ? 2.846 -0.929 -13.107 1.00 88.06 149 VAL A C 1
ATOM 1190 O O . VAL A 1 149 ? 3.159 -1.068 -14.286 1.00 88.06 149 VAL A O 1
ATOM 1193 N N . GLU A 1 150 ? 2.111 0.080 -12.677 1.00 85.06 150 GLU A N 1
ATOM 1194 C CA . GLU A 1 150 ? 1.863 1.269 -13.470 1.00 85.06 150 GLU A CA 1
ATOM 1195 C C . GLU A 1 150 ? 2.715 2.417 -12.942 1.00 85.06 150 GLU A C 1
ATOM 1197 O O . GLU A 1 150 ? 2.840 2.594 -11.728 1.00 85.06 150 GLU A O 1
ATOM 1202 N N . MET A 1 151 ? 3.257 3.208 -13.859 1.00 81.38 151 MET A N 1
ATOM 1203 C CA . MET A 1 151 ? 4.023 4.412 -13.604 1.00 81.38 151 MET A CA 1
ATOM 1204 C C . MET A 1 151 ? 3.391 5.618 -14.296 1.00 81.38 151 MET A C 1
ATOM 1206 O O . MET A 1 151 ? 2.934 5.542 -15.442 1.00 81.38 151 MET A O 1
ATOM 1210 N N . ASN A 1 152 ? 3.383 6.743 -13.584 1.00 76.62 152 ASN A N 1
ATOM 1211 C CA . ASN A 1 152 ? 2.982 8.061 -14.080 1.00 76.62 152 ASN A CA 1
ATOM 1212 C C . ASN A 1 152 ? 1.572 8.077 -14.696 1.00 76.62 152 ASN A C 1
ATOM 1214 O O . ASN A 1 152 ? 1.294 8.842 -15.611 1.00 76.62 152 ASN A O 1
ATOM 1218 N N . SER A 1 153 ? 0.684 7.226 -14.166 1.00 72.69 153 SER A N 1
ATOM 1219 C CA . SER A 1 153 ? -0.731 7.069 -14.544 1.00 72.69 153 SER A CA 1
ATOM 1220 C C . SER A 1 153 ? -1.015 6.611 -15.981 1.00 72.69 153 SER A C 1
ATOM 1222 O O . SER A 1 153 ? -2.181 6.574 -16.364 1.00 72.69 153 SER A O 1
ATOM 1224 N N . ILE A 1 154 ? 0.009 6.270 -16.770 1.00 75.56 154 ILE A N 1
ATOM 1225 C CA . ILE A 1 154 ? -0.161 5.935 -18.197 1.00 75.56 154 ILE A CA 1
ATOM 1226 C C . ILE A 1 154 ? 0.708 4.777 -18.693 1.00 75.56 154 ILE A C 1
ATOM 1228 O O . ILE A 1 154 ? 0.385 4.174 -19.713 1.00 75.56 154 ILE A O 1
ATOM 1232 N N . GLN A 1 155 ? 1.823 4.465 -18.031 1.00 82.44 155 GLN A N 1
ATOM 1233 C CA . GLN A 1 155 ? 2.764 3.457 -18.517 1.00 82.44 155 GLN A CA 1
ATOM 1234 C C . GLN A 1 155 ? 2.730 2.220 -17.639 1.00 82.44 155 GLN A C 1
ATOM 1236 O O . GLN A 1 155 ? 2.736 2.325 -16.417 1.00 82.44 155 GLN A O 1
ATOM 1241 N N . PHE A 1 156 ? 2.763 1.045 -18.256 1.00 87.75 156 PHE A N 1
ATOM 1242 C CA . PHE A 1 156 ? 2.827 -0.218 -17.537 1.00 87.75 156 PHE A CA 1
ATOM 1243 C C . PHE A 1 156 ? 4.191 -0.861 -17.716 1.00 87.75 156 PHE A C 1
ATOM 1245 O O . PHE A 1 156 ? 4.800 -0.811 -18.788 1.00 87.75 156 PHE A O 1
ATOM 1252 N N . PHE A 1 157 ? 4.663 -1.492 -16.652 1.00 88.31 157 PHE A N 1
ATOM 1253 C CA . PHE A 1 157 ? 5.921 -2.207 -16.632 1.00 88.31 157 PHE A CA 1
ATOM 1254 C C . PHE A 1 157 ? 5.760 -3.541 -15.916 1.00 88.31 157 PHE A C 1
ATOM 1256 O O . PHE A 1 157 ? 5.010 -3.668 -14.947 1.00 88.31 157 PHE A O 1
ATOM 1263 N N . LEU A 1 158 ? 6.510 -4.532 -16.378 1.00 91.19 158 LEU A N 1
ATOM 1264 C CA . LEU A 1 158 ? 6.672 -5.805 -15.699 1.00 91.19 158 LEU A CA 1
ATOM 1265 C C . LEU A 1 158 ? 8.029 -5.840 -15.025 1.00 91.19 158 LEU A C 1
ATOM 1267 O O . LEU A 1 158 ? 9.068 -5.640 -15.656 1.00 91.19 158 LEU A O 1
ATOM 1271 N N . TYR A 1 159 ? 7.997 -6.090 -13.725 1.00 89.00 159 TYR A N 1
ATOM 1272 C CA . TYR A 1 159 ? 9.185 -6.274 -12.924 1.00 89.00 159 TYR A CA 1
ATOM 1273 C C . TYR A 1 159 ? 9.445 -7.763 -12.687 1.00 89.00 159 TYR A C 1
ATOM 1275 O O . TYR A 1 159 ? 8.597 -8.472 -12.134 1.00 89.00 159 TYR A O 1
ATOM 1283 N N . SER A 1 160 ? 10.650 -8.222 -13.030 1.00 88.12 160 SER A N 1
ATOM 1284 C CA . SER A 1 160 ? 11.111 -9.574 -12.726 1.00 88.12 160 SER A CA 1
ATOM 1285 C C . SER A 1 160 ? 12.040 -9.582 -11.518 1.00 88.12 160 SER A C 1
ATOM 1287 O O . SER A 1 160 ? 13.156 -9.068 -11.566 1.00 88.12 160 SER A O 1
ATOM 1289 N N . HIS A 1 161 ? 11.618 -10.241 -10.435 1.00 80.19 161 HIS A N 1
ATOM 1290 C CA . HIS A 1 161 ? 12.460 -10.381 -9.243 1.00 80.19 161 HIS A CA 1
ATOM 1291 C C . HIS A 1 161 ? 13.684 -11.268 -9.475 1.00 80.19 161 HIS A C 1
ATOM 1293 O O . HIS A 1 161 ? 14.729 -11.017 -8.877 1.00 80.19 161 HIS A O 1
ATOM 1299 N N . LYS A 1 162 ? 13.559 -12.275 -10.349 1.00 82.19 162 LYS A N 1
ATOM 1300 C CA . LYS A 1 162 ? 14.644 -13.202 -10.689 1.00 82.19 162 LYS A CA 1
ATOM 1301 C C . LYS A 1 162 ? 15.788 -12.483 -11.401 1.00 82.19 162 LYS A C 1
ATOM 1303 O O . LYS A 1 162 ? 16.943 -12.717 -11.075 1.00 82.19 162 LYS A O 1
ATOM 1308 N N . TYR A 1 163 ? 15.455 -11.601 -12.340 1.00 84.50 163 TYR A N 1
ATOM 1309 C CA . TYR A 1 163 ? 16.441 -10.902 -13.169 1.00 84.50 163 TYR A CA 1
ATOM 1310 C C . TYR A 1 163 ? 16.735 -9.475 -12.695 1.00 84.50 163 TYR A C 1
ATOM 1312 O O . TYR A 1 163 ? 17.632 -8.832 -13.222 1.00 84.50 163 TYR A O 1
ATOM 1320 N N . LYS A 1 164 ? 15.982 -8.973 -11.708 1.00 80.69 164 LYS A N 1
ATOM 1321 C CA . LYS A 1 164 ? 16.025 -7.582 -11.235 1.00 80.69 164 LYS A CA 1
ATOM 1322 C C . LYS A 1 164 ? 15.806 -6.550 -12.351 1.00 80.69 164 LYS A C 1
ATOM 1324 O O . LYS A 1 164 ? 16.298 -5.431 -12.259 1.00 80.69 164 LYS A O 1
ATOM 1329 N N . THR A 1 165 ? 15.032 -6.903 -13.375 1.00 84.56 165 THR A N 1
ATOM 1330 C CA . THR A 1 165 ? 14.760 -6.047 -14.534 1.00 84.56 165 THR A CA 1
ATOM 1331 C C . THR A 1 165 ? 13.346 -5.488 -14.507 1.00 84.56 165 THR A C 1
ATOM 1333 O O . THR A 1 165 ? 12.408 -6.127 -14.026 1.00 84.56 165 THR A O 1
ATOM 1336 N N . LEU A 1 166 ? 13.203 -4.286 -15.061 1.00 85.94 166 LEU A N 1
ATOM 1337 C CA . LEU A 1 166 ? 11.927 -3.661 -15.368 1.00 85.94 166 LEU A CA 1
ATOM 1338 C C . LEU A 1 166 ? 11.822 -3.557 -16.891 1.00 85.94 166 LEU A C 1
ATOM 1340 O O . LEU A 1 166 ? 12.722 -3.019 -17.532 1.00 85.94 166 LEU A O 1
ATOM 1344 N N . ARG A 1 167 ? 10.742 -4.074 -17.476 1.00 89.19 167 ARG A N 1
ATOM 1345 C CA . ARG A 1 167 ? 10.479 -3.969 -18.917 1.00 89.19 167 ARG A CA 1
ATOM 1346 C C . ARG A 1 167 ? 9.140 -3.306 -19.153 1.00 89.19 167 ARG A C 1
ATOM 1348 O O . ARG A 1 167 ? 8.178 -3.596 -18.444 1.00 89.19 167 ARG A O 1
ATOM 1355 N N . ARG A 1 168 ? 9.074 -2.433 -20.154 1.00 88.31 168 ARG A N 1
ATOM 1356 C CA . ARG A 1 168 ? 7.809 -1.834 -20.573 1.00 88.31 168 ARG A CA 1
ATOM 1357 C C . ARG A 1 168 ? 6.845 -2.935 -21.015 1.00 88.31 168 ARG A C 1
ATOM 1359 O O . ARG A 1 168 ? 7.249 -3.909 -21.650 1.00 88.31 168 ARG A O 1
ATOM 1366 N N . PHE A 1 169 ? 5.587 -2.789 -20.632 1.00 88.88 169 PHE A N 1
ATOM 1367 C CA . PHE A 1 169 ? 4.515 -3.706 -20.971 1.00 88.88 169 PHE A CA 1
ATOM 1368 C C . PHE A 1 169 ? 3.402 -2.922 -21.653 1.00 88.88 169 PHE A C 1
ATOM 1370 O O . PHE A 1 169 ? 2.685 -2.166 -21.011 1.00 88.88 169 PHE A O 1
ATOM 1377 N N . ASP A 1 170 ? 3.274 -3.071 -22.966 1.00 84.88 170 ASP A N 1
ATOM 1378 C CA . ASP A 1 170 ? 2.249 -2.352 -23.713 1.00 84.88 170 ASP A CA 1
ATOM 1379 C C . ASP A 1 170 ? 0.942 -3.145 -23.702 1.00 84.88 170 ASP A C 1
ATOM 1381 O O . ASP A 1 170 ? 0.857 -4.252 -24.239 1.00 84.88 170 ASP A O 1
ATOM 1385 N N . ILE A 1 171 ? -0.092 -2.564 -23.096 1.00 79.62 171 ILE A N 1
ATOM 1386 C CA . ILE A 1 171 ? -1.449 -3.103 -23.148 1.00 79.62 171 ILE A CA 1
ATOM 1387 C C . ILE A 1 171 ? -2.173 -2.414 -24.303 1.00 79.62 171 ILE A C 1
ATOM 1389 O O . ILE A 1 171 ? -2.407 -1.206 -24.278 1.00 79.62 171 ILE A O 1
ATOM 1393 N N . ARG A 1 172 ? -2.501 -3.183 -25.344 1.00 76.06 172 ARG A N 1
ATOM 1394 C CA . ARG A 1 172 ? -3.227 -2.672 -26.513 1.00 76.06 172 ARG A CA 1
ATOM 1395 C C . ARG A 1 172 ? -4.681 -2.366 -26.145 1.00 76.06 172 ARG A C 1
ATOM 1397 O O . ARG A 1 172 ? -5.271 -3.078 -25.340 1.00 76.06 172 ARG A O 1
ATOM 1404 N N . GLY A 1 173 ? -5.251 -1.329 -26.759 1.00 69.69 173 GLY A N 1
ATOM 1405 C CA . GLY A 1 173 ? -6.657 -0.946 -26.569 1.00 69.69 173 GLY A CA 1
ATOM 1406 C C . GLY A 1 173 ? -6.940 -0.074 -25.342 1.00 69.69 173 GLY A C 1
ATOM 1407 O O . GLY A 1 173 ? -8.088 0.284 -25.116 1.00 69.69 173 GLY A O 1
ATOM 1408 N N . ILE A 1 174 ? -5.920 0.307 -24.566 1.00 65.94 174 ILE A N 1
ATOM 1409 C CA . ILE A 1 174 ? -6.070 1.278 -23.477 1.00 65.94 174 ILE A CA 1
ATOM 1410 C C . ILE A 1 174 ? -5.916 2.700 -24.042 1.00 65.94 174 ILE A C 1
ATOM 1412 O O . ILE A 1 174 ? -4.890 3.023 -24.643 1.00 65.94 174 ILE A O 1
ATOM 1416 N N . GLY A 1 175 ? -6.940 3.543 -23.865 1.00 61.06 175 GLY A N 1
ATOM 1417 C CA . GLY A 1 175 ? -6.909 4.964 -24.229 1.00 61.06 175 GLY A CA 1
ATOM 1418 C C . GLY A 1 175 ? -5.975 5.801 -23.340 1.00 61.06 175 GLY A C 1
ATOM 1419 O O . GLY A 1 175 ? -5.334 5.299 -22.422 1.00 61.06 175 GLY A O 1
ATOM 1420 N N . ARG A 1 176 ? -5.894 7.117 -23.583 1.00 56.62 176 ARG A N 1
ATOM 1421 C CA . ARG A 1 176 ? -5.028 8.026 -22.793 1.00 56.62 176 ARG A CA 1
ATOM 1422 C C . ARG A 1 176 ? -5.479 8.213 -21.335 1.00 56.62 176 ARG A C 1
ATOM 1424 O O . ARG A 1 176 ? -4.688 8.688 -20.527 1.00 56.62 176 ARG A O 1
ATOM 1431 N N . SER A 1 177 ? -6.724 7.861 -21.013 1.00 53.75 177 SER A N 1
ATOM 1432 C CA . SER A 1 177 ? -7.311 7.955 -19.674 1.00 53.75 177 SER A CA 1
ATOM 1433 C C . SER A 1 177 ? -7.769 6.576 -19.210 1.00 53.75 177 SER A C 1
ATOM 1435 O O . SER A 1 177 ? -8.375 5.834 -19.979 1.00 53.75 177 SER A O 1
ATOM 1437 N N . ILE A 1 178 ? -7.467 6.231 -17.957 1.00 60.66 178 ILE A N 1
ATOM 1438 C CA . ILE A 1 178 ? -7.807 4.935 -17.365 1.00 60.66 178 ILE A CA 1
ATOM 1439 C C . ILE A 1 178 ? -8.585 5.179 -16.076 1.00 60.66 178 ILE A C 1
ATOM 1441 O O . ILE A 1 178 ? -8.000 5.489 -15.032 1.00 60.66 178 ILE A O 1
ATOM 1445 N N . LEU A 1 179 ? -9.903 4.988 -16.132 1.00 56.38 179 LEU A N 1
ATOM 1446 C CA . LEU A 1 179 ? -10.718 4.841 -14.931 1.00 56.38 179 LEU A CA 1
ATOM 1447 C C . LEU A 1 179 ? -10.476 3.453 -14.339 1.00 56.38 179 LEU A C 1
ATOM 1449 O O . LEU A 1 179 ? -10.431 2.448 -15.045 1.00 56.38 179 LEU A O 1
ATOM 1453 N N . ARG A 1 180 ? -10.258 3.397 -13.023 1.00 61.25 180 ARG A N 1
ATOM 1454 C CA . ARG A 1 180 ? -9.919 2.152 -12.329 1.00 61.25 180 ARG A CA 1
ATOM 1455 C C . ARG A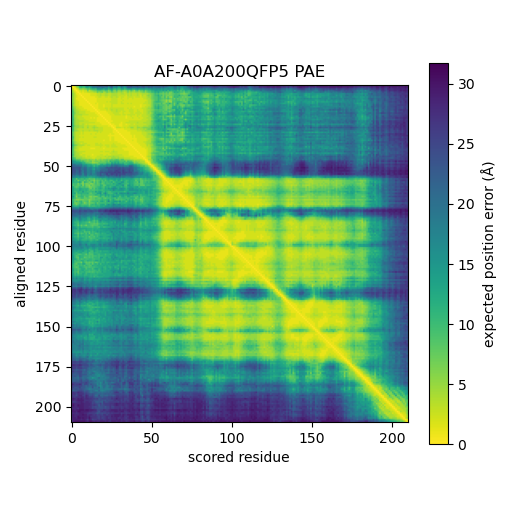 1 180 ? -10.893 1.862 -11.216 1.00 61.25 180 ARG A C 1
ATOM 1457 O O . ARG A 1 180 ? -10.997 2.625 -10.261 1.00 61.25 180 ARG A O 1
ATOM 1464 N N . SER A 1 181 ? -11.500 0.689 -11.292 1.00 55.72 181 SER A N 1
ATOM 1465 C CA . SER A 1 181 ? -12.272 0.095 -10.215 1.00 55.72 181 SER A CA 1
ATOM 1466 C C . SER A 1 181 ? -11.610 -1.217 -9.793 1.00 55.72 181 SER A C 1
ATOM 1468 O O . SER A 1 181 ? -11.148 -2.010 -10.613 1.00 55.72 181 SER A O 1
ATOM 1470 N N . LYS A 1 182 ? -11.505 -1.446 -8.480 1.00 58.66 182 LYS A N 1
ATOM 1471 C CA . LYS A 1 182 ? -11.192 -2.784 -7.969 1.00 58.66 182 LYS A CA 1
ATOM 1472 C C . LYS A 1 182 ? -12.470 -3.602 -8.099 1.00 58.66 182 LYS A C 1
ATOM 1474 O O . LYS A 1 182 ? -13.419 -3.345 -7.361 1.00 58.66 182 LYS A O 1
ATOM 1479 N N . TYR A 1 183 ? -12.499 -4.553 -9.025 1.00 56.19 183 TYR A N 1
ATOM 1480 C CA . TYR A 1 183 ? -13.587 -5.518 -9.071 1.00 56.19 183 TYR A CA 1
ATOM 1481 C C . TYR A 1 183 ? -13.414 -6.518 -7.928 1.00 56.19 183 TYR A C 1
ATOM 1483 O O . TYR A 1 183 ? -12.363 -7.141 -7.778 1.00 56.19 183 TYR A O 1
ATOM 1491 N N . VAL A 1 184 ? -14.448 -6.633 -7.107 1.00 56.62 184 VAL A N 1
ATOM 1492 C CA . VAL A 1 184 ? -14.604 -7.707 -6.131 1.00 56.62 184 VAL A CA 1
ATOM 1493 C C . VAL A 1 184 ? -15.805 -8.497 -6.609 1.00 56.62 184 VAL A C 1
ATOM 1495 O O . VAL A 1 184 ? -16.832 -7.889 -6.918 1.00 56.62 184 VAL A O 1
ATOM 1498 N N . GLU A 1 185 ? -15.659 -9.819 -6.697 1.00 50.84 185 GLU A N 1
ATOM 1499 C CA . GLU A 1 185 ? -16.748 -10.690 -7.126 1.00 50.84 185 GLU A CA 1
ATOM 1500 C C . GLU A 1 185 ? -18.022 -10.379 -6.340 1.00 50.84 185 GLU A C 1
ATOM 1502 O O . GLU A 1 185 ? -18.029 -10.240 -5.114 1.00 50.84 185 GLU A O 1
ATOM 1507 N N . SER A 1 186 ? -19.096 -10.206 -7.094 1.00 63.38 186 SER A N 1
ATOM 1508 C CA . SER A 1 186 ? -20.426 -9.886 -6.610 1.00 63.38 186 SER A CA 1
ATOM 1509 C C . SER A 1 186 ? -21.407 -10.798 -7.332 1.00 63.38 186 SER A C 1
ATOM 1511 O O . SER A 1 186 ? -21.138 -11.256 -8.439 1.00 63.38 186 SER A O 1
ATOM 1513 N N . LEU A 1 187 ? -22.584 -11.007 -6.745 1.00 60.88 187 LEU A N 1
ATOM 1514 C CA . LEU A 1 187 ? -23.699 -11.685 -7.418 1.00 60.88 187 LEU A CA 1
ATOM 1515 C C . LEU A 1 187 ? -24.253 -10.876 -8.612 1.00 60.88 187 LEU A C 1
ATOM 1517 O O . LEU A 1 187 ? -25.168 -11.321 -9.296 1.00 60.88 187 LEU A O 1
ATOM 1521 N N . VAL A 1 188 ? -23.712 -9.679 -8.848 1.00 53.84 188 VAL A N 1
ATOM 1522 C CA . VAL A 1 188 ? -24.072 -8.764 -9.933 1.00 53.84 188 VAL A CA 1
ATOM 1523 C C . VAL A 1 188 ? -23.030 -8.872 -11.043 1.00 53.84 188 VAL A C 1
ATOM 1525 O O . VAL A 1 188 ? -21.835 -8.703 -10.797 1.00 53.84 188 VAL A O 1
ATOM 1528 N N . SER A 1 189 ? -23.491 -9.127 -12.268 1.00 63.44 189 SER A N 1
ATOM 1529 C CA . SER A 1 189 ? -22.622 -9.257 -13.440 1.00 63.44 189 SER A CA 1
ATOM 1530 C C . SER A 1 189 ? -21.914 -7.932 -13.764 1.00 63.44 189 SER A C 1
ATOM 1532 O O . SER A 1 189 ? -22.582 -6.896 -13.827 1.00 63.44 189 SER A O 1
ATOM 1534 N N . PRO A 1 190 ? -20.601 -7.943 -14.074 1.00 56.28 190 PRO A N 1
ATOM 1535 C CA . PRO A 1 190 ? -19.867 -6.754 -14.518 1.00 56.28 190 PRO A CA 1
ATOM 1536 C C . PRO A 1 190 ? -20.501 -6.036 -15.718 1.00 56.28 190 PRO A C 1
ATOM 1538 O O . PRO A 1 190 ? -20.430 -4.814 -15.803 1.00 56.28 190 PRO A O 1
ATOM 1541 N N . LYS A 1 191 ? -21.190 -6.774 -16.600 1.00 64.56 191 LYS A N 1
ATOM 1542 C CA . LYS A 1 191 ? -21.872 -6.217 -17.783 1.00 64.56 191 LYS A CA 1
ATOM 1543 C C . LYS A 1 191 ? -22.96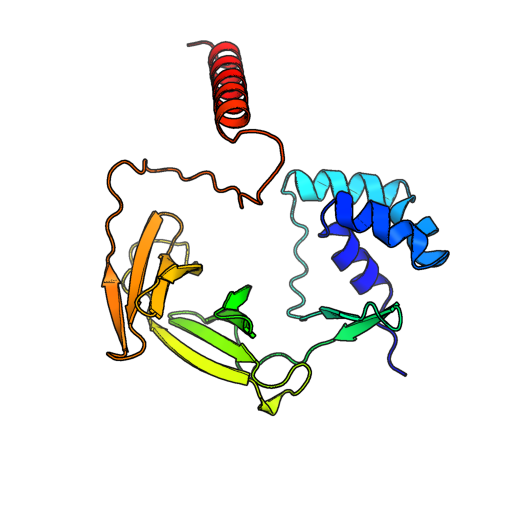1 -5.200 -17.427 1.00 64.56 191 LYS A C 1
ATOM 1545 O O . LYS A 1 191 ? -23.253 -4.303 -18.202 1.00 64.56 191 LYS A O 1
ATOM 1550 N N . GLN A 1 192 ? -23.560 -5.325 -16.242 1.00 59.50 192 GLN A N 1
ATOM 1551 C CA . GLN A 1 192 ? -24.577 -4.381 -15.771 1.00 59.50 192 GLN A CA 1
ATOM 1552 C C . GLN A 1 192 ? -23.971 -3.054 -15.286 1.00 59.50 192 GLN A C 1
ATOM 1554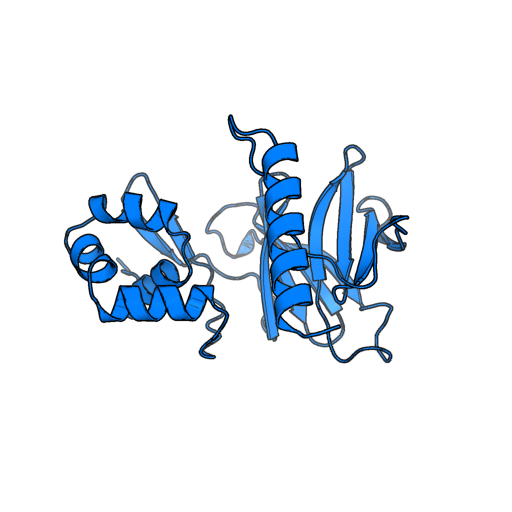 O O . GLN A 1 192 ? -24.695 -2.074 -15.143 1.00 59.50 192 GLN A O 1
ATOM 1559 N N . ILE A 1 193 ? -22.661 -3.018 -15.013 1.00 58.09 193 ILE A N 1
ATOM 1560 C CA . ILE A 1 193 ? -21.935 -1.812 -14.597 1.00 58.09 193 ILE A CA 1
ATOM 1561 C C . ILE A 1 193 ? -21.488 -1.018 -15.828 1.00 58.09 193 ILE A C 1
ATOM 1563 O O . ILE A 1 193 ? -21.627 0.199 -15.821 1.00 58.09 193 ILE A O 1
ATOM 1567 N N . GLU A 1 194 ? -21.017 -1.694 -16.883 1.00 56.09 194 GLU A N 1
ATOM 1568 C CA . GLU A 1 194 ? -20.665 -1.060 -18.168 1.00 56.09 194 GLU A CA 1
ATOM 1569 C C . GLU A 1 194 ? -21.822 -0.223 -18.720 1.00 56.09 194 GLU A C 1
ATOM 1571 O O . GLU A 1 194 ? -21.634 0.958 -18.990 1.00 56.09 194 GLU A O 1
ATOM 1576 N N . ASN A 1 195 ? -23.035 -0.782 -18.761 1.00 48.56 195 ASN A N 1
ATOM 1577 C CA . ASN A 1 195 ? -24.207 -0.061 -19.266 1.00 48.56 195 ASN A CA 1
ATOM 1578 C 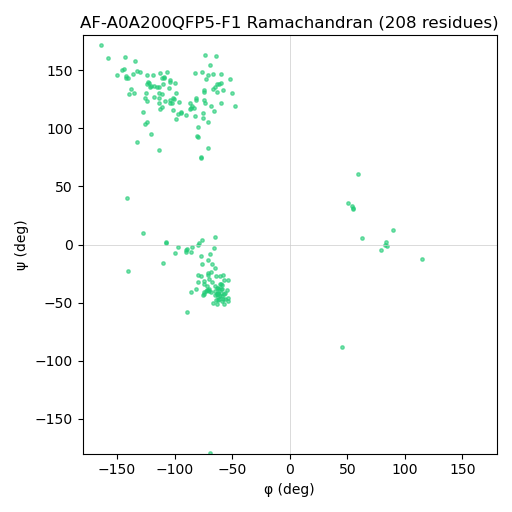C . ASN A 1 195 ? -24.518 1.216 -18.464 1.00 48.56 195 ASN A C 1
ATOM 1580 O O . ASN A 1 195 ? -24.936 2.209 -19.040 1.00 48.56 195 ASN A O 1
ATOM 1584 N N . ARG A 1 196 ? -24.268 1.224 -17.147 1.00 50.91 196 ARG A N 1
ATOM 1585 C CA . ARG A 1 196 ? -24.515 2.406 -16.303 1.00 50.91 196 ARG A CA 1
ATOM 1586 C C . ARG A 1 196 ? -23.485 3.513 -16.497 1.00 50.91 196 ARG A C 1
ATOM 1588 O O . ARG A 1 196 ? -23.837 4.676 -16.366 1.00 50.91 196 ARG A O 1
ATOM 1595 N N . VAL A 1 197 ? -22.228 3.155 -16.764 1.00 54.06 197 VAL A N 1
ATOM 1596 C CA . VAL A 1 197 ? -21.164 4.138 -17.020 1.00 54.06 197 VAL A CA 1
ATOM 1597 C C . VAL A 1 197 ? -21.357 4.777 -18.393 1.00 54.06 197 VAL A C 1
ATOM 1599 O O . VAL A 1 197 ? -21.226 5.989 -18.505 1.00 54.06 197 VAL A O 1
ATOM 1602 N N . VAL A 1 198 ? -21.751 3.988 -19.400 1.00 54.59 198 VAL A N 1
ATOM 1603 C CA . VAL A 1 198 ? -22.093 4.499 -20.738 1.00 54.59 198 VAL A CA 1
ATOM 1604 C C . VAL A 1 198 ? -23.295 5.449 -20.667 1.00 54.59 198 VAL A C 1
ATOM 1606 O O . VAL A 1 198 ? -23.219 6.557 -21.183 1.00 54.59 198 VAL A O 1
ATOM 1609 N N . GLU A 1 199 ? -24.352 5.083 -19.932 1.00 49.22 199 GLU A N 1
ATOM 1610 C CA . GLU A 1 199 ? -25.523 5.952 -19.724 1.00 49.22 199 GLU A CA 1
ATOM 1611 C C . GLU A 1 199 ? -25.208 7.249 -18.949 1.00 49.22 199 GLU A C 1
ATOM 1613 O O . GLU A 1 199 ? -25.931 8.236 -19.087 1.00 49.22 199 GLU A O 1
ATOM 1618 N N . GLU A 1 200 ? -24.176 7.267 -18.095 1.00 51.47 200 GLU A N 1
ATOM 1619 C CA . GLU A 1 200 ? -23.728 8.480 -17.394 1.00 51.47 200 GLU A CA 1
ATOM 1620 C C . GLU A 1 200 ? -22.822 9.355 -18.274 1.00 51.47 200 GLU A C 1
ATOM 1622 O O . GLU A 1 200 ? -22.963 10.579 -18.234 1.00 51.47 200 GLU A O 1
ATOM 1627 N N . GLU A 1 201 ? -21.943 8.760 -19.090 1.00 49.56 201 GLU A N 1
ATOM 1628 C CA . GLU A 1 201 ? -21.109 9.484 -20.059 1.00 49.56 201 GLU A CA 1
ATOM 1629 C C . GLU A 1 201 ? -21.968 10.158 -21.139 1.00 49.56 201 GLU A C 1
ATOM 1631 O O . GLU A 1 201 ? -21.840 11.372 -21.318 1.00 49.56 201 GLU A O 1
ATOM 1636 N N . GLU A 1 202 ? -22.929 9.442 -21.737 1.00 51.50 202 GLU A N 1
ATOM 1637 C CA . GLU A 1 202 ? -23.886 9.995 -22.714 1.00 51.50 202 GLU A CA 1
ATOM 1638 C C . GLU A 1 202 ? -24.685 11.167 -22.123 1.00 51.50 202 GLU A C 1
ATOM 1640 O O . GLU A 1 202 ? -24.808 12.226 -22.736 1.00 51.50 202 GLU A O 1
ATOM 1645 N N . ARG A 1 203 ? -25.135 11.050 -20.867 1.00 51.94 203 ARG A N 1
ATOM 1646 C CA . ARG A 1 203 ? -25.892 12.116 -20.191 1.00 51.94 203 ARG A CA 1
ATOM 1647 C C . ARG A 1 203 ? -25.031 13.341 -19.865 1.00 51.94 203 ARG A C 1
ATOM 1649 O O . ARG A 1 203 ? -25.541 14.460 -19.802 1.00 51.94 203 ARG A O 1
ATOM 1656 N N . THR A 1 204 ? -23.728 13.154 -19.638 1.00 47.88 204 THR A N 1
ATOM 1657 C CA . THR A 1 204 ? -22.781 14.266 -19.454 1.00 47.88 204 THR A CA 1
ATOM 1658 C C . THR A 1 204 ? -22.330 14.915 -20.761 1.00 47.88 204 THR A C 1
ATOM 1660 O O . THR A 1 204 ? -21.982 16.098 -20.737 1.00 47.88 204 THR A O 1
ATOM 1663 N N . GLU A 1 205 ? -22.348 14.192 -21.880 1.00 50.59 205 GLU A N 1
ATOM 1664 C CA . GLU A 1 205 ? -22.109 14.746 -23.217 1.00 50.59 205 GLU A CA 1
ATOM 1665 C C . GLU A 1 205 ? -23.329 15.529 -23.721 1.00 50.59 205 GLU A C 1
ATOM 1667 O O . GLU A 1 205 ? -23.168 16.679 -24.131 1.00 50.59 205 GLU A O 1
ATOM 1672 N N . GLU A 1 206 ? -24.550 15.015 -23.535 1.00 53.19 206 GLU A N 1
ATOM 1673 C CA . GLU A 1 206 ? -25.795 15.747 -23.825 1.00 53.19 206 GLU A CA 1
ATOM 1674 C C . GLU A 1 206 ? -25.917 17.043 -23.001 1.00 53.19 206 GLU A C 1
ATOM 1676 O O . GLU A 1 206 ? -26.326 18.087 -23.511 1.00 53.19 206 GLU A O 1
ATOM 1681 N N . ALA A 1 207 ? -25.489 17.031 -21.733 1.00 52.25 207 ALA A N 1
ATOM 1682 C CA . ALA A 1 207 ? -25.475 18.224 -20.882 1.00 52.25 207 ALA A CA 1
ATOM 1683 C C . ALA A 1 207 ? -24.400 19.262 -21.272 1.00 52.25 207 ALA A C 1
ATOM 1685 O O . ALA A 1 207 ? -24.437 20.394 -20.782 1.00 52.25 207 ALA A O 1
ATOM 1686 N N . ARG A 1 208 ? -23.431 18.898 -22.124 1.00 52.53 208 ARG A N 1
ATOM 1687 C CA . ARG A 1 208 ? -22.366 19.788 -22.617 1.00 52.53 208 ARG A CA 1
ATOM 1688 C C . ARG A 1 208 ? -22.655 20.402 -23.986 1.00 52.53 208 ARG A C 1
ATOM 1690 O O . ARG A 1 208 ? -21.869 21.246 -24.406 1.00 52.53 208 ARG A O 1
ATOM 1697 N N . GLY A 1 209 ? -23.776 20.059 -24.623 1.00 49.34 209 GLY A N 1
ATOM 1698 C CA . GLY A 1 209 ? -24.239 20.708 -25.850 1.00 49.34 209 GLY A CA 1
ATOM 1699 C C . GLY A 1 209 ? -23.239 20.610 -27.003 1.00 49.34 209 GLY A C 1
ATOM 1700 O O . GLY A 1 209 ? -22.774 21.637 -27.499 1.00 49.34 209 GLY A O 1
ATOM 1701 N N . ILE A 1 210 ? -22.916 19.382 -27.410 1.00 44.09 210 ILE A N 1
ATOM 1702 C CA . ILE A 1 210 ? -22.451 19.072 -28.769 1.00 44.09 210 ILE A CA 1
ATOM 1703 C C . ILE A 1 210 ? -23.564 18.287 -29.451 1.00 44.09 210 ILE A C 1
ATOM 1705 O O . ILE A 1 210 ? -24.086 17.361 -28.794 1.00 44.09 210 ILE A O 1
#

Secondary structure (DSSP, 8-state):
--PPPHHHHHHHHHTS-HHHHHHHTTT-HHHHHHHH-HHHHHHHHHHHTT---------EEEEETTTTEEEEEPPPS-TT-SEEEEEEETTEEEEEEEETTEEEEEEESSTT-GGGEEEEEEEE-TTTTS-S---EEEEEE-TTSPEEEEETTTEEEEEETTTTEEEE---TT--S----------SS-THHHHHHHHHHHHHHHHTTT-

Foldseek 3Di:
DDADDPVVVLVVLLPDDPVVLVVCLPLDPVSVCSCPDPVSVVSSVVVVVPPDDDDDDPWDWDADPVVRGIDTADDAPPPAFPDKDWDQAPNFIWIWGHHPFKIWIWTQPDTSDRVRIDTLDIDGDPCPPPDPDFDKDFDYQDPVRWTWMDGPQAWIWTADSVVRDIGTDDDPPDDRHDDDDDDDDDPDDPVVVVVVVVVVVVVVVVVVPD

Solvent-accessible surface area (backbone atoms only — not comparable to full-atom values): 13047 Å² total; per-residue (Å²): 132,85,73,69,58,67,69,58,54,51,52,52,55,47,73,46,55,69,74,55,53,65,58,45,38,77,74,38,73,68,44,32,51,52,67,66,31,68,66,48,47,53,49,29,55,43,45,75,74,64,61,77,79,92,73,88,72,95,71,48,76,44,74,41,80,93,76,72,41,60,42,79,34,64,67,57,90,73,87,64,51,86,47,72,48,80,45,77,53,97,86,28,58,23,39,42,35,34,39,95,68,31,41,36,35,33,36,41,76,39,87,74,43,49,88,35,45,40,77,76,43,74,49,63,56,94,60,78,88,77,63,97,59,89,46,76,43,82,74,50,70,46,97,89,63,32,36,38,30,37,36,57,87,76,44,39,30,39,34,34,78,91,77,73,43,76,41,83,44,88,69,85,92,67,66,94,70,79,88,84,77,87,86,67,96,60,101,62,64,70,71,68,52,54,59,53,52,51,57,48,51,54,52,55,46,59,75,64,72,118

Mean predicted aligned error: 13.33 Å

pLDDT: mean 75.53, std 14.61, range [40.81, 94.0]

Nearest PDB structures (foldseek):
  5kkl-assembly1_A  TM=5.537E-01  e=6.394E-02  Thermochaetoides thermophila DSM 1495
  5kji-assembly1_A  TM=5.071E-01  e=1.424E-01  Thermochaetoides thermophila DSM 1495
  8f5p-assembly1_F  TM=6.223E-01  e=2.995E-01  Leishmania tarentolae
  7byf-assembly2_D  TM=4.567E-01  e=2.125E-01  Mus musculus
  7peq-assembly1_AJ  TM=4.496E-01  e=1.251E+00  Homo sapiens

Organism: Macleaya cordata (NCBI:txid56857)